Protein AF-0000000072584875 (afdb_homodimer)

InterPro domains:
  IPR018706 Protein of unknown function DUF2214, membrane [PF09980] (5-152)

Radius of gyration: 20.56 Å; Cα contacts (8 Å, |Δi|>4): 363; chains: 2; bounding box: 30×62×53 Å

Solvent-accessible surface area (backbone atoms only — not comparable to full-atom values): 15165 Å² total; per-residue (Å²): 111,67,62,58,46,25,49,48,48,23,52,33,52,50,22,50,29,47,26,51,22,18,39,52,44,23,29,53,29,25,47,47,31,52,70,66,70,42,71,81,43,49,59,53,28,52,53,21,47,51,48,23,52,52,19,49,50,47,33,52,53,43,48,50,42,44,44,61,62,65,69,58,86,29,49,72,55,46,75,68,26,59,37,48,52,50,28,50,50,39,49,51,48,40,57,59,60,41,52,56,48,52,53,52,48,52,51,37,50,57,35,42,74,74,74,40,80,52,87,58,84,54,28,55,58,43,25,51,51,36,52,51,41,53,51,38,51,52,51,31,45,42,27,50,32,25,46,77,69,47,51,75,109,111,69,63,56,46,26,49,48,47,24,50,34,54,50,21,49,30,46,26,52,24,17,40,50,46,23,27,53,29,24,46,48,33,51,70,66,71,44,71,83,42,50,58,52,27,54,52,22,47,50,47,26,52,52,19,50,50,47,34,51,53,42,47,49,42,44,44,61,62,65,68,59,86,30,49,72,55,46,74,68,26,59,37,48,52,49,30,50,50,40,50,52,50,40,58,61,59,42,51,56,49,52,56,53,50,51,51,36,49,56,34,42,75,72,74,40,79,53,86,57,83,54,27,54,58,43,26,53,51,34,52,52,40,52,52,39,49,52,51,30,44,43,26,52,31,25,47,78,69,45,50,78,108

Structure (mmCIF, N/CA/C/O backbone):
data_AF-0000000072584875-model_v1
#
loop_
_entity.id
_entity.type
_entity.pdbx_description
1 polymer 'Membrane protein'
#
loop_
_atom_site.group_PDB
_atom_site.id
_atom_site.type_symbol
_atom_site.label_atom_id
_atom_site.label_alt_id
_atom_site.label_comp_id
_atom_site.label_asym_id
_atom_site.label_entity_id
_atom_site.label_seq_id
_atom_site.pdbx_PDB_ins_code
_atom_site.Cartn_x
_atom_site.Cartn_y
_atom_site.Cartn_z
_atom_site.occupancy
_atom_site.B_iso_or_equiv
_atom_site.auth_seq_id
_atom_site.auth_comp_id
_atom_site.auth_asym_id
_atom_site.auth_atom_id
_atom_site.pdbx_PDB_model_num
ATOM 1 N N . MET A 1 1 ? 17.234 -18.906 -12.938 1 88.25 1 MET A N 1
ATOM 2 C CA . MET A 1 1 ? 15.906 -18.609 -13.453 1 88.25 1 MET A CA 1
ATOM 3 C C . MET A 1 1 ? 14.898 -18.484 -12.32 1 88.25 1 MET A C 1
ATOM 5 O O . MET A 1 1 ? 14.156 -17.5 -12.258 1 88.25 1 MET A O 1
ATOM 9 N N . LEU A 1 2 ? 15.031 -19.297 -11.266 1 90.75 2 LEU A N 1
ATOM 10 C C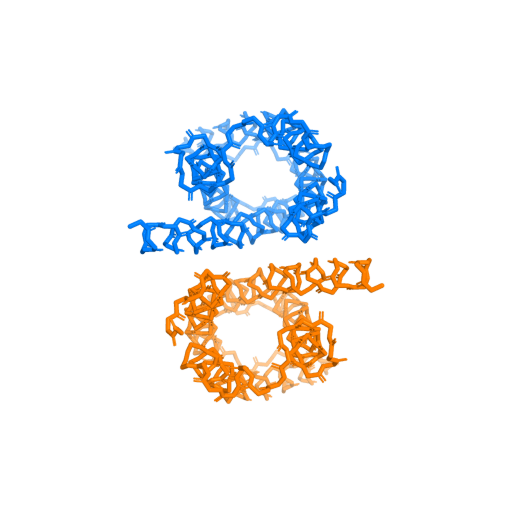A . LEU A 1 2 ? 14.102 -19.281 -10.141 1 90.75 2 LEU A CA 1
ATOM 11 C C . LEU A 1 2 ? 14.273 -18.031 -9.305 1 90.75 2 LEU A C 1
ATOM 13 O O . LEU A 1 2 ? 13.297 -17.375 -8.93 1 90.75 2 LEU A O 1
ATOM 17 N N . THR A 1 3 ? 15.516 -17.609 -9.102 1 92.75 3 THR A N 1
ATOM 18 C CA . THR A 1 3 ? 15.812 -16.453 -8.258 1 92.75 3 THR A CA 1
ATOM 19 C C . THR A 1 3 ? 15.344 -15.164 -8.93 1 92.75 3 THR A C 1
ATOM 21 O O . THR A 1 3 ? 14.797 -14.273 -8.273 1 92.75 3 THR A O 1
ATOM 24 N N . VAL A 1 4 ? 15.57 -15.055 -10.188 1 93.88 4 VAL A N 1
ATOM 25 C CA . VAL A 1 4 ? 15.172 -13.859 -10.93 1 93.88 4 VAL A CA 1
ATOM 26 C C . VAL A 1 4 ? 13.648 -13.719 -10.906 1 93.88 4 VAL A C 1
ATOM 28 O O . VAL A 1 4 ? 13.125 -12.633 -10.664 1 93.88 4 VAL A O 1
ATOM 31 N N . ARG A 1 5 ? 12.969 -14.797 -11.148 1 95.06 5 ARG A N 1
ATOM 32 C CA . ARG A 1 5 ? 11.516 -14.781 -11.102 1 95.06 5 ARG A CA 1
ATOM 33 C C . ARG A 1 5 ? 11.008 -14.375 -9.727 1 95.06 5 ARG A C 1
ATOM 35 O O . ARG A 1 5 ? 10.062 -13.594 -9.609 1 95.06 5 ARG A O 1
ATOM 42 N N . TRP A 1 6 ? 11.68 -14.914 -8.758 1 95.75 6 TRP A N 1
ATOM 43 C CA . TRP A 1 6 ? 11.344 -14.625 -7.367 1 95.75 6 TRP A CA 1
ATOM 44 C C . TRP A 1 6 ? 11.523 -13.141 -7.059 1 95.75 6 TRP A C 1
ATOM 46 O O . TRP A 1 6 ? 10.586 -12.477 -6.617 1 95.75 6 TRP A O 1
ATOM 56 N N . LEU A 1 7 ? 12.625 -12.656 -7.395 1 96.56 7 LEU A N 1
ATOM 57 C CA . LEU A 1 7 ? 12.953 -11.273 -7.059 1 96.56 7 LEU A CA 1
ATOM 58 C C . LEU A 1 7 ? 12.102 -10.297 -7.863 1 96.56 7 LEU A C 1
ATOM 60 O O . LEU A 1 7 ? 11.664 -9.266 -7.344 1 96.56 7 LEU A O 1
ATOM 64 N N . LEU A 1 8 ? 11.859 -10.625 -9.125 1 96.38 8 LEU A N 1
ATOM 65 C CA . LEU A 1 8 ? 11.016 -9.781 -9.961 1 96.38 8 LEU A CA 1
ATOM 66 C C . LEU A 1 8 ? 9.602 -9.695 -9.391 1 96.38 8 LEU A C 1
ATOM 68 O O . LEU A 1 8 ? 9.016 -8.609 -9.336 1 96.38 8 LEU A O 1
ATOM 72 N N . ALA A 1 9 ? 9.094 -10.789 -8.961 1 96.69 9 ALA A N 1
ATOM 73 C CA . ALA A 1 9 ? 7.754 -10.828 -8.375 1 96.69 9 ALA A CA 1
ATOM 74 C C . ALA A 1 9 ? 7.703 -10.023 -7.078 1 96.69 9 ALA A C 1
ATOM 76 O O . ALA A 1 9 ? 6.766 -9.258 -6.852 1 96.69 9 ALA A O 1
ATOM 77 N N . ALA A 1 10 ? 8.711 -10.203 -6.277 1 97.69 10 ALA A N 1
ATOM 78 C CA . ALA A 1 10 ? 8.773 -9.508 -4.996 1 97.69 10 ALA A CA 1
ATOM 79 C C . ALA A 1 10 ? 8.844 -7.996 -5.191 1 97.69 10 ALA A C 1
ATOM 81 O O . ALA A 1 10 ? 8.117 -7.242 -4.539 1 97.69 10 ALA A O 1
ATOM 82 N N . VAL A 1 11 ? 9.719 -7.57 -6.086 1 98.44 11 VAL A N 1
ATOM 83 C CA . VAL A 1 11 ? 9.891 -6.145 -6.344 1 98.44 11 VAL A CA 1
ATOM 84 C C . VAL A 1 11 ? 8.602 -5.566 -6.926 1 98.44 11 VAL A C 1
ATOM 86 O O . VAL A 1 11 ? 8.188 -4.461 -6.562 1 98.44 11 VAL A O 1
ATOM 89 N N . HIS A 1 12 ? 7.988 -6.309 -7.84 1 98.5 12 HIS A N 1
ATOM 90 C CA . HIS A 1 12 ? 6.734 -5.859 -8.438 1 98.5 12 HIS A CA 1
ATOM 91 C C . HIS A 1 12 ? 5.645 -5.707 -7.379 1 98.5 12 HIS A C 1
ATOM 93 O O . HIS A 1 12 ? 4.949 -4.688 -7.34 1 98.5 12 HIS A O 1
ATOM 99 N N . LEU A 1 13 ? 5.547 -6.641 -6.449 1 98.38 13 LEU A N 1
ATOM 100 C CA . LEU A 1 13 ? 4.543 -6.594 -5.395 1 98.38 13 LEU A CA 1
ATOM 101 C C . LEU A 1 13 ? 4.828 -5.453 -4.426 1 98.38 13 LEU A C 1
ATOM 103 O O . LEU A 1 13 ? 3.904 -4.77 -3.977 1 98.38 13 LEU A O 1
ATOM 107 N N . LEU A 1 14 ? 6.074 -5.285 -4.137 1 98.62 14 LEU A N 1
ATOM 108 C CA . LEU A 1 14 ? 6.438 -4.152 -3.293 1 98.62 14 LEU A CA 1
ATOM 109 C C . LEU A 1 14 ? 6.145 -2.834 -3.998 1 98.62 14 LEU A C 1
ATOM 111 O O . LEU A 1 14 ? 5.703 -1.871 -3.365 1 98.62 14 LEU A O 1
ATOM 115 N N . GLY A 1 15 ? 6.488 -2.814 -5.312 1 98.62 15 GLY A N 1
ATOM 116 C CA . GLY A 1 15 ? 6.133 -1.646 -6.102 1 98.62 15 GLY A CA 1
ATOM 117 C C . GLY A 1 15 ? 4.66 -1.292 -6.012 1 98.62 15 GLY A C 1
ATOM 118 O O . GLY A 1 15 ? 4.305 -0.118 -5.883 1 98.62 15 GLY A O 1
ATOM 119 N N . PHE A 1 16 ? 3.799 -2.279 -6.102 1 98.56 16 PHE A N 1
ATOM 120 C CA . PHE A 1 16 ? 2.367 -2.082 -5.906 1 98.56 16 PHE A CA 1
ATOM 121 C C . PHE A 1 16 ? 2.09 -1.453 -4.547 1 98.56 16 PHE A C 1
ATOM 123 O O . PHE A 1 16 ? 1.336 -0.482 -4.449 1 98.56 16 PHE A O 1
ATOM 130 N N . GLY A 1 17 ? 2.643 -1.977 -3.443 1 98.06 17 GLY A N 1
ATOM 131 C CA . GLY A 1 17 ? 2.441 -1.412 -2.119 1 98.06 17 GLY A CA 1
ATOM 132 C C . GLY A 1 17 ? 2.822 0.054 -2.031 1 98.06 17 GLY A C 1
ATOM 133 O O . GLY A 1 17 ? 2.062 0.868 -1.504 1 98.06 17 GLY A O 1
ATOM 134 N N . PHE A 1 18 ? 3.99 0.338 -2.58 1 98.5 18 PHE A N 1
ATOM 135 C CA . PHE A 1 18 ? 4.48 1.711 -2.543 1 98.5 18 PHE A CA 1
ATOM 136 C C . PHE A 1 18 ? 3.592 2.625 -3.381 1 98.5 18 PHE A C 1
ATOM 138 O O . PHE A 1 18 ? 3.32 3.762 -2.992 1 98.5 18 PHE A O 1
ATOM 145 N N . ALA A 1 19 ? 3.184 2.084 -4.543 1 98.62 19 ALA A N 1
ATOM 146 C CA . ALA A 1 19 ? 2.305 2.883 -5.395 1 98.62 19 ALA A CA 1
ATOM 147 C C . ALA A 1 19 ? 0.988 3.189 -4.691 1 98.62 19 ALA A C 1
ATOM 149 O O . ALA A 1 19 ? 0.552 4.344 -4.652 1 98.62 19 ALA A O 1
ATOM 150 N N . PHE A 1 20 ? 0.409 2.211 -4.145 1 98.5 20 PHE A N 1
ATOM 151 C CA . PHE A 1 20 ? -0.87 2.373 -3.465 1 98.5 20 PHE A CA 1
ATOM 152 C C . PHE A 1 20 ? -0.736 3.32 -2.279 1 98.5 20 PHE A C 1
ATOM 154 O O . PHE A 1 20 ? -1.544 4.238 -2.117 1 98.5 20 PHE A O 1
ATOM 161 N N . ALA A 1 21 ? 0.303 3.18 -1.487 1 98.31 21 ALA A N 1
ATOM 162 C CA . ALA A 1 21 ? 0.546 4.035 -0.328 1 98.31 21 ALA A CA 1
ATOM 163 C C . ALA A 1 21 ? 0.787 5.48 -0.753 1 98.31 21 ALA A C 1
ATOM 165 O O . ALA A 1 21 ? 0.314 6.414 -0.1 1 98.31 21 ALA A O 1
ATOM 166 N N . SER A 1 22 ? 1.523 5.641 -1.814 1 98.56 22 SER A N 1
ATOM 167 C CA . SER A 1 22 ? 1.885 6.996 -2.209 1 98.56 22 SER A CA 1
ATOM 168 C C . SER A 1 22 ? 0.708 7.715 -2.863 1 98.56 22 SER A C 1
ATOM 170 O O . SER A 1 22 ? 0.56 8.93 -2.721 1 98.56 22 SER A O 1
ATOM 172 N N . ILE A 1 23 ? -0.12 6.992 -3.574 1 98.75 23 ILE A N 1
ATOM 173 C CA . ILE A 1 23 ? -1.353 7.578 -4.086 1 98.75 23 ILE A CA 1
ATOM 174 C C . ILE A 1 23 ? -2.225 8.047 -2.924 1 98.75 23 ILE A C 1
ATOM 176 O O . ILE A 1 23 ? -2.711 9.18 -2.922 1 98.75 23 ILE A O 1
ATOM 180 N N . ALA A 1 24 ? -2.377 7.23 -1.965 1 98.06 24 ALA A N 1
ATOM 181 C CA . ALA A 1 24 ? -3.172 7.574 -0.789 1 98.06 24 ALA A CA 1
ATOM 182 C C . ALA A 1 24 ? -2.568 8.766 -0.048 1 98.06 24 ALA A C 1
ATOM 184 O O . ALA A 1 24 ? -3.291 9.664 0.389 1 98.06 24 ALA A O 1
ATOM 185 N N . ALA A 1 25 ? -1.281 8.734 0.095 1 97.81 25 ALA A N 1
ATOM 186 C CA . ALA A 1 25 ? -0.589 9.828 0.782 1 97.81 25 ALA A CA 1
ATOM 187 C C . ALA A 1 25 ? -0.774 11.148 0.043 1 97.81 25 ALA A C 1
ATOM 189 O O . ALA A 1 25 ? -1.027 12.18 0.664 1 97.81 25 ALA A O 1
ATOM 190 N N . ARG A 1 26 ? -0.589 11.062 -1.251 1 98.56 26 ARG A N 1
ATOM 191 C CA . ARG A 1 26 ? -0.772 12.273 -2.039 1 98.56 26 ARG A CA 1
ATOM 192 C C . ARG A 1 26 ? -2.197 12.805 -1.909 1 98.56 26 ARG A C 1
ATOM 194 O O . ARG A 1 26 ? -2.406 14.008 -1.77 1 98.56 26 ARG A O 1
ATOM 201 N N . ASN A 1 27 ? -3.166 11.914 -1.925 1 97.94 27 ASN A N 1
ATOM 202 C CA . ASN A 1 27 ? -4.566 12.305 -1.777 1 97.94 27 ASN A CA 1
ATOM 203 C C . ASN A 1 27 ? -4.816 13 -0.441 1 97.94 27 ASN A C 1
ATOM 205 O O . ASN A 1 27 ? -5.477 14.039 -0.39 1 97.94 27 ASN A O 1
ATOM 209 N N . ARG A 1 28 ? -4.273 12.445 0.57 1 95.56 28 ARG A N 1
ATOM 210 C CA . ARG A 1 28 ? -4.453 13.031 1.896 1 95.56 28 ARG A CA 1
ATOM 211 C C . ARG A 1 28 ? -3.803 14.406 1.977 1 95.56 28 ARG A C 1
ATOM 213 O O . ARG A 1 28 ? -4.383 15.344 2.533 1 95.56 28 ARG A O 1
ATOM 220 N N . ALA A 1 29 ? -2.633 14.492 1.461 1 96.56 29 ALA A N 1
ATOM 221 C CA . ALA A 1 29 ? -1.905 15.758 1.478 1 96.56 29 ALA A CA 1
ATOM 222 C C . ALA A 1 29 ? -2.637 16.828 0.664 1 96.56 29 ALA A C 1
ATOM 224 O O . ALA A 1 29 ? -2.713 17.984 1.074 1 96.56 29 ALA A O 1
ATOM 225 N N . LEU A 1 30 ? -3.15 16.453 -0.446 1 97.94 30 LEU A N 1
ATOM 226 C CA . LEU A 1 30 ? -3.885 17.375 -1.304 1 97.94 30 LEU A CA 1
ATOM 227 C C . LEU A 1 30 ? -5.137 17.891 -0.603 1 97.94 30 LEU A C 1
ATOM 229 O O . LEU A 1 30 ? -5.457 19.078 -0.685 1 97.94 30 LEU A O 1
ATOM 233 N N . LYS A 1 31 ? -5.801 17.016 0.024 1 95.81 31 LYS A N 1
ATOM 234 C CA . LYS A 1 31 ? -6.992 17.438 0.757 1 95.81 31 LYS A CA 1
ATOM 235 C C . LYS A 1 31 ? -6.633 18.406 1.886 1 95.81 31 LYS A C 1
ATOM 237 O O . LYS A 1 31 ? -7.359 19.359 2.141 1 95.81 31 LYS A O 1
ATOM 242 N N . ARG A 1 32 ? -5.578 18.078 2.518 1 93.25 32 ARG A N 1
ATOM 243 C CA . ARG A 1 32 ? -5.109 18.969 3.574 1 93.25 32 ARG A CA 1
ATOM 244 C C . ARG A 1 32 ? -4.777 20.359 3.02 1 93.25 32 ARG A C 1
ATOM 246 O O . ARG A 1 32 ? -5.164 21.375 3.6 1 93.25 32 ARG A O 1
ATOM 253 N N . VAL A 1 33 ? -4.09 20.391 1.936 1 94.62 33 VAL A N 1
ATOM 254 C CA . VAL A 1 33 ? -3.697 21.641 1.295 1 94.62 33 VAL A CA 1
ATOM 255 C C . VAL A 1 33 ? -4.941 22.406 0.839 1 94.62 33 VAL A C 1
ATOM 257 O O . VAL A 1 33 ? -5 23.625 0.949 1 94.62 33 VAL A O 1
ATOM 260 N N . ALA A 1 34 ? -5.867 21.688 0.321 1 94.12 34 ALA A N 1
ATOM 261 C CA . ALA A 1 34 ? -7.117 22.312 -0.121 1 94.12 34 ALA A CA 1
ATOM 262 C C . ALA A 1 34 ? -7.84 22.969 1.044 1 94.12 34 ALA A C 1
ATOM 264 O O . ALA A 1 34 ? -8.492 24 0.87 1 94.12 34 ALA A O 1
ATOM 265 N N . GLY A 1 35 ? -7.715 22.422 2.195 1 90 35 GLY A N 1
ATOM 266 C CA . GLY A 1 35 ? -8.391 22.938 3.369 1 90 35 GLY A CA 1
ATOM 267 C C . GLY A 1 35 ? -7.621 24.047 4.059 1 90 35 GLY A C 1
ATOM 268 O O . GLY A 1 35 ? -8.188 25.078 4.41 1 90 35 GLY A O 1
ATOM 269 N N . SER A 1 36 ? -6.383 23.891 4.254 1 85.62 36 SER A N 1
ATOM 270 C CA . SER A 1 36 ? -5.586 24.812 5.051 1 85.62 36 SER A CA 1
ATOM 271 C C . SER A 1 36 ? -5.027 25.953 4.191 1 85.62 36 SER A C 1
ATOM 273 O O . SER A 1 36 ? -4.773 27.047 4.691 1 85.62 36 SER A O 1
ATOM 275 N N . ARG A 1 37 ? -4.711 25.672 2.971 1 85.69 37 ARG A N 1
ATOM 276 C CA . ARG A 1 37 ? -4.07 26.594 2.023 1 85.69 37 ARG A CA 1
ATOM 277 C C . ARG A 1 37 ? -2.73 27.078 2.559 1 85.69 37 ARG A C 1
ATOM 279 O O . ARG A 1 37 ? -2.389 28.25 2.406 1 85.69 37 ARG A O 1
ATOM 286 N N . GLN A 1 38 ? -2.061 26.125 3.303 1 85.06 38 GLN A N 1
ATOM 287 C CA . GLN A 1 38 ? -0.751 26.422 3.867 1 85.06 38 GLN A CA 1
ATOM 288 C C . GLN A 1 38 ? 0.369 25.891 2.98 1 85.06 38 GLN A C 1
ATOM 290 O O . GLN A 1 38 ? 0.36 24.719 2.602 1 85.06 38 GLN A O 1
ATOM 295 N N . ALA A 1 39 ? 1.344 26.672 2.752 1 85.94 39 ALA A N 1
ATOM 296 C CA . ALA A 1 39 ? 2.496 26.297 1.934 1 85.94 39 ALA A CA 1
ATOM 297 C C . ALA A 1 39 ? 3.275 25.156 2.562 1 85.94 39 ALA A C 1
ATOM 299 O O . ALA A 1 39 ? 3.834 24.312 1.854 1 85.94 39 ALA A O 1
ATOM 300 N N . ALA A 1 40 ? 3.256 25.078 3.809 1 83.19 40 ALA A N 1
ATOM 301 C CA . ALA A 1 40 ? 4.023 24.078 4.547 1 83.19 40 ALA A CA 1
ATOM 302 C C . ALA A 1 40 ? 3.547 22.672 4.215 1 83.19 40 ALA A C 1
ATOM 304 O O . ALA A 1 40 ? 4.312 21.719 4.316 1 83.19 40 ALA A O 1
ATOM 305 N N . ASP A 1 41 ? 2.383 22.531 3.697 1 89.19 41 ASP A N 1
ATOM 306 C CA . ASP A 1 41 ? 1.805 21.219 3.414 1 89.19 41 ASP A CA 1
ATOM 307 C C . ASP A 1 41 ? 2.172 20.75 2.008 1 89.19 41 ASP A C 1
ATOM 309 O O . ASP A 1 41 ? 2.006 19.562 1.679 1 89.19 41 ASP A O 1
ATOM 313 N N . LEU A 1 42 ? 2.684 21.656 1.228 1 95.19 42 LEU A N 1
ATOM 314 C CA . LEU A 1 42 ? 2.988 21.328 -0.161 1 95.19 42 LEU A CA 1
ATOM 315 C C . LEU A 1 42 ? 4.117 20.297 -0.244 1 95.19 42 LEU A C 1
ATOM 317 O O . LEU A 1 42 ? 4.152 19.484 -1.164 1 95.19 42 LEU A O 1
ATOM 321 N N . SER A 1 43 ? 4.988 20.359 0.709 1 94.81 43 SER A N 1
ATOM 322 C CA . SER A 1 43 ? 6.125 19.438 0.691 1 94.81 43 SER A CA 1
ATOM 323 C C . SER A 1 43 ? 5.664 17.984 0.752 1 94.81 43 SER A C 1
ATOM 325 O O . SER A 1 43 ? 6.23 17.125 0.083 1 94.81 43 SER A O 1
ATOM 327 N N . ASP A 1 44 ? 4.625 17.656 1.502 1 95.69 44 ASP A N 1
ATOM 328 C CA . ASP A 1 44 ? 4.082 16.312 1.595 1 95.69 44 ASP A CA 1
ATOM 329 C C . ASP A 1 44 ? 3.498 15.859 0.259 1 95.69 44 ASP A C 1
ATOM 331 O O . ASP A 1 44 ? 3.633 14.695 -0.124 1 95.69 44 ASP A O 1
ATOM 335 N N . VAL A 1 45 ? 2.832 16.766 -0.376 1 98.06 45 VAL A N 1
ATOM 336 C CA . VAL A 1 45 ? 2.264 16.469 -1.685 1 98.06 45 VAL A CA 1
ATOM 337 C C . VAL A 1 45 ? 3.377 16.078 -2.654 1 98.06 45 VAL A C 1
ATOM 339 O O . VAL A 1 45 ? 3.291 15.047 -3.33 1 98.06 45 VAL A O 1
ATOM 342 N N . PHE A 1 46 ? 4.406 16.891 -2.68 1 98.31 46 PHE A N 1
ATOM 343 C CA . PHE A 1 46 ? 5.488 16.688 -3.635 1 98.31 46 PHE A CA 1
ATOM 344 C C . PHE A 1 46 ? 6.246 15.398 -3.332 1 98.31 46 PHE A C 1
ATOM 346 O O . PHE A 1 46 ? 6.609 14.656 -4.246 1 98.31 46 PHE A O 1
ATOM 353 N N . LYS A 1 47 ? 6.5 15.125 -2.104 1 97.88 47 LYS A N 1
ATOM 354 C CA . LYS A 1 47 ? 7.18 13.898 -1.718 1 97.88 47 LYS A CA 1
ATOM 355 C C . LYS A 1 47 ? 6.363 12.672 -2.117 1 97.88 47 LYS A C 1
ATOM 357 O O . LYS A 1 47 ? 6.898 11.727 -2.711 1 97.88 47 LYS A O 1
ATOM 362 N N . ALA A 1 48 ? 5.098 12.688 -1.753 1 98.44 48 ALA A N 1
ATOM 363 C CA . ALA A 1 48 ? 4.219 11.578 -2.113 1 98.44 48 ALA A CA 1
ATOM 364 C C . ALA A 1 48 ? 4.145 11.406 -3.627 1 98.44 48 ALA A C 1
ATOM 366 O O . ALA A 1 48 ? 4.145 10.281 -4.133 1 98.44 48 ALA A O 1
ATOM 367 N N . ASP A 1 49 ? 4.047 12.508 -4.324 1 98.75 49 ASP A N 1
ATOM 368 C CA . ASP A 1 49 ? 3.994 12.492 -5.785 1 98.75 49 ASP A CA 1
ATOM 369 C C . ASP A 1 49 ? 5.254 11.859 -6.371 1 98.75 49 ASP A C 1
ATOM 371 O O . ASP A 1 49 ? 5.184 11.102 -7.34 1 98.75 49 ASP A O 1
ATOM 375 N N . ALA A 1 50 ? 6.414 12.195 -5.863 1 98.56 50 ALA A N 1
ATOM 376 C CA . ALA A 1 50 ? 7.68 11.633 -6.332 1 98.56 50 ALA A CA 1
ATOM 377 C C . ALA A 1 50 ? 7.727 10.125 -6.113 1 98.56 50 ALA A C 1
ATOM 379 O O . ALA A 1 50 ? 8.125 9.375 -7.008 1 98.56 50 ALA A O 1
ATOM 380 N N . ILE A 1 51 ? 7.34 9.641 -4.949 1 98.56 51 ILE A N 1
ATOM 381 C CA . ILE A 1 51 ? 7.316 8.219 -4.652 1 98.56 51 ILE A CA 1
ATOM 382 C C . ILE A 1 51 ? 6.332 7.512 -5.582 1 98.56 51 ILE A C 1
ATOM 384 O O . ILE A 1 51 ? 6.613 6.422 -6.09 1 98.56 51 ILE A O 1
ATOM 388 N N . TRP A 1 52 ? 5.207 8.117 -5.793 1 98.5 52 TRP A N 1
ATOM 389 C CA . TRP A 1 52 ? 4.215 7.586 -6.727 1 98.5 52 TRP A CA 1
ATOM 390 C C . TRP A 1 52 ? 4.809 7.43 -8.125 1 98.5 52 TRP A C 1
ATOM 392 O O . TRP A 1 52 ? 4.672 6.379 -8.742 1 98.5 52 TRP A O 1
ATOM 402 N N . GLY A 1 53 ? 5.473 8.422 -8.617 1 98.25 53 GLY A N 1
ATOM 403 C CA . GLY A 1 53 ? 6.105 8.367 -9.93 1 98.25 53 GLY A CA 1
ATOM 404 C C . GLY A 1 53 ? 7.137 7.266 -10.047 1 98.25 53 GLY A C 1
ATOM 405 O O . GLY A 1 53 ? 7.145 6.516 -11.031 1 98.25 53 GLY A O 1
ATOM 406 N N . VAL A 1 54 ? 7.984 7.176 -9.094 1 98.69 54 VAL A N 1
ATOM 407 C CA . VAL A 1 54 ? 9.016 6.145 -9.086 1 98.69 54 VAL A CA 1
ATOM 408 C C . VAL A 1 54 ? 8.367 4.762 -9.023 1 98.69 54 VAL A C 1
ATOM 410 O O . VAL A 1 54 ? 8.781 3.846 -9.742 1 98.69 54 VAL A O 1
ATOM 413 N N . SER A 1 55 ? 7.379 4.613 -8.195 1 98.69 55 SER A N 1
ATOM 414 C CA . SER A 1 55 ? 6.691 3.334 -8.055 1 98.69 55 SER A CA 1
ATOM 415 C C . SER A 1 55 ? 6.016 2.928 -9.359 1 98.69 55 SER A C 1
ATOM 417 O O . SER A 1 55 ? 6.043 1.756 -9.742 1 98.69 55 SER A O 1
ATOM 419 N N . ALA A 1 56 ? 5.41 3.916 -9.977 1 98.56 56 ALA A N 1
ATOM 420 C CA . ALA A 1 56 ? 4.789 3.637 -11.266 1 98.56 56 ALA A CA 1
ATOM 421 C C . ALA A 1 56 ? 5.816 3.117 -12.266 1 98.56 56 ALA A C 1
ATOM 423 O O . ALA A 1 56 ? 5.559 2.148 -12.984 1 98.56 56 ALA A O 1
ATOM 424 N N . LEU A 1 57 ? 6.949 3.744 -12.32 1 98.5 57 LEU A N 1
ATOM 425 C CA . LEU A 1 57 ? 8.016 3.326 -13.227 1 98.5 57 LEU A CA 1
ATOM 426 C C . LEU A 1 57 ? 8.484 1.912 -12.898 1 98.5 57 LEU A C 1
ATOM 428 O O . LEU A 1 57 ? 8.672 1.092 -13.797 1 98.5 57 LEU A O 1
ATOM 432 N N . VAL A 1 58 ? 8.68 1.604 -11.641 1 98.69 58 VAL A N 1
ATOM 433 C CA . VAL A 1 58 ? 9.094 0.276 -11.203 1 98.69 58 VAL A CA 1
ATOM 434 C C . VAL A 1 58 ? 8.055 -0.758 -11.625 1 98.69 58 VAL A C 1
ATOM 436 O O . VAL A 1 58 ? 8.398 -1.8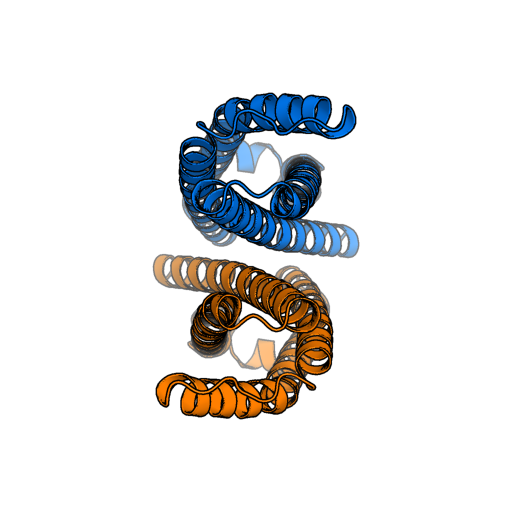12 -12.164 1 98.69 58 VAL A O 1
ATOM 439 N N . LEU A 1 59 ? 6.754 -0.473 -11.422 1 98.75 59 LEU A N 1
ATOM 440 C CA . LEU A 1 59 ? 5.68 -1.402 -11.758 1 98.75 59 LEU A CA 1
ATOM 441 C C . LEU A 1 59 ? 5.629 -1.646 -13.266 1 98.75 59 LEU A C 1
ATOM 443 O O . LEU A 1 59 ? 5.461 -2.785 -13.703 1 98.75 59 LEU A O 1
ATOM 447 N N . ILE A 1 60 ? 5.77 -0.585 -14 1 98.5 60 ILE A N 1
ATOM 448 C CA . ILE A 1 60 ? 5.711 -0.707 -15.453 1 98.5 60 ILE A CA 1
ATOM 449 C C . ILE A 1 60 ? 6.906 -1.518 -15.953 1 98.5 60 ILE A C 1
ATOM 451 O O . ILE A 1 60 ? 6.742 -2.469 -16.719 1 98.5 60 ILE A O 1
ATOM 455 N N . MET A 1 61 ? 8.109 -1.2 -15.516 1 98.19 61 MET A N 1
ATOM 456 C CA . MET A 1 61 ? 9.32 -1.872 -15.969 1 98.19 61 MET A CA 1
ATOM 457 C C . MET A 1 61 ? 9.32 -3.34 -15.555 1 98.19 61 MET A C 1
ATOM 459 O O . MET A 1 61 ? 9.57 -4.223 -16.375 1 98.19 61 MET A O 1
ATOM 463 N N . THR A 1 62 ? 9.023 -3.613 -14.32 1 97.81 62 THR A N 1
ATOM 464 C CA . THR A 1 62 ? 9.008 -5 -13.867 1 97.81 62 THR A CA 1
ATOM 465 C C . THR A 1 62 ? 7.867 -5.77 -14.523 1 97.81 62 THR A C 1
ATOM 467 O O . THR A 1 62 ? 8.008 -6.953 -14.828 1 97.81 62 THR A O 1
ATOM 470 N N . GLY A 1 63 ? 6.734 -5.129 -14.719 1 96.25 63 GLY A N 1
ATOM 471 C CA . GLY A 1 63 ? 5.629 -5.766 -15.422 1 96.25 63 GLY A CA 1
ATOM 472 C C . GLY A 1 63 ? 5.984 -6.188 -16.828 1 96.25 63 GLY A C 1
ATOM 473 O O . GLY A 1 63 ? 5.656 -7.297 -17.25 1 96.25 63 GLY A O 1
ATOM 474 N N . ILE A 1 64 ? 6.621 -5.277 -17.547 1 95.94 64 ILE A N 1
ATOM 475 C CA . ILE A 1 64 ? 7.055 -5.574 -18.906 1 95.94 64 ILE A CA 1
ATOM 476 C C . ILE A 1 64 ? 8.031 -6.746 -18.891 1 95.94 64 ILE A C 1
ATOM 478 O O . ILE A 1 64 ? 7.902 -7.676 -19.703 1 95.94 64 ILE A O 1
ATOM 482 N N . VAL A 1 65 ? 8.969 -6.781 -18.031 1 95.38 65 VAL A N 1
ATOM 483 C CA . VAL A 1 65 ? 9.961 -7.84 -17.938 1 95.38 65 VAL A CA 1
ATOM 484 C C . VAL A 1 65 ? 9.281 -9.156 -17.578 1 95.38 65 VAL A C 1
ATOM 486 O O . VAL A 1 65 ? 9.602 -10.211 -18.141 1 95.38 65 VAL A O 1
ATOM 489 N N . ARG A 1 66 ? 8.344 -9.125 -16.719 1 93.81 66 ARG A N 1
ATOM 490 C CA . ARG A 1 66 ? 7.645 -10.328 -16.297 1 93.81 66 ARG A CA 1
ATOM 491 C C . ARG A 1 66 ? 6.805 -10.906 -17.438 1 93.81 66 ARG A C 1
ATOM 493 O O . ARG A 1 66 ? 6.742 -12.125 -17.609 1 93.81 66 ARG A O 1
ATOM 500 N N . ALA A 1 67 ? 6.156 -10.109 -18.109 1 91.62 67 ALA A N 1
ATOM 501 C CA . ALA A 1 67 ? 5.254 -10.57 -19.156 1 91.62 67 ALA A CA 1
ATOM 502 C C . ALA A 1 67 ? 6.027 -10.992 -20.406 1 91.62 67 ALA A C 1
ATOM 504 O O . ALA A 1 67 ? 5.691 -11.992 -21.047 1 91.62 67 ALA A O 1
ATOM 505 N N . PHE A 1 68 ? 7.125 -10.273 -20.734 1 91 68 PHE A N 1
ATOM 506 C CA . PHE A 1 68 ? 7.711 -10.453 -22.062 1 91 68 PHE A CA 1
ATOM 507 C C . PHE A 1 68 ? 9.188 -10.797 -21.953 1 91 68 PHE A C 1
ATOM 509 O O . PHE A 1 68 ? 9.852 -11.055 -22.969 1 91 68 PHE A O 1
ATOM 516 N N . GLY A 1 69 ? 9.734 -10.797 -20.828 1 89.69 69 GLY A N 1
ATOM 517 C CA . GLY A 1 69 ? 11.156 -11.047 -20.656 1 89.69 69 GLY A CA 1
ATOM 518 C C . GLY A 1 69 ? 11.516 -12.516 -20.719 1 89.69 69 GLY A C 1
ATOM 519 O O . GLY A 1 69 ? 12.695 -12.875 -20.672 1 89.69 69 GLY A O 1
ATOM 520 N N . GLY A 1 70 ? 10.469 -13.375 -20.797 1 86.25 70 GLY A N 1
ATOM 521 C CA . GLY A 1 70 ? 10.719 -14.797 -20.922 1 86.25 70 GLY A CA 1
ATOM 522 C C . GLY A 1 70 ? 10.883 -15.5 -19.594 1 86.25 70 GLY A C 1
ATOM 523 O O . GLY A 1 70 ? 11.328 -16.656 -19.531 1 86.25 70 GLY A O 1
ATOM 524 N N . PHE A 1 71 ? 10.562 -14.906 -18.531 1 83.19 71 PHE A N 1
ATOM 525 C CA . PHE A 1 71 ? 10.773 -15.469 -17.203 1 83.19 71 PHE A CA 1
ATOM 526 C C . PHE A 1 71 ? 9.508 -16.156 -16.688 1 83.19 71 PHE A C 1
ATOM 528 O O . PHE A 1 71 ? 9.57 -16.969 -15.773 1 83.19 71 PHE A O 1
ATOM 535 N N . GLU A 1 72 ? 8.352 -15.891 -17.25 1 85.75 72 GLU A N 1
ATOM 536 C CA . GLU A 1 72 ? 7.078 -16.422 -16.766 1 85.75 72 GLU A CA 1
ATOM 537 C C . GLU A 1 72 ? 6.371 -17.234 -17.844 1 85.75 72 GLU A C 1
ATOM 539 O O . GLU A 1 72 ? 6.918 -18.219 -18.328 1 85.75 72 GLU A O 1
ATOM 544 N N . LYS A 1 73 ? 5.059 -17.031 -18.156 1 80.19 73 LYS A N 1
ATOM 545 C CA . LYS A 1 73 ? 4.262 -17.875 -19.016 1 80.19 73 LYS A CA 1
ATOM 546 C C . LYS A 1 73 ? 4.496 -17.531 -20.484 1 80.19 73 LYS A C 1
ATOM 548 O O . LYS A 1 73 ? 4.137 -18.312 -21.375 1 80.19 73 LYS A O 1
ATOM 553 N N . GLY A 1 74 ? 5.102 -16.375 -20.703 1 78.69 74 GLY A N 1
ATOM 554 C CA . GLY A 1 74 ? 5.418 -15.961 -22.062 1 78.69 74 GLY A CA 1
ATOM 555 C C . GLY A 1 74 ? 4.402 -15 -22.641 1 78.69 74 GLY A C 1
ATOM 556 O O . GLY A 1 74 ? 3.252 -14.961 -22.203 1 78.69 74 GLY A O 1
ATOM 557 N N . GLY A 1 75 ? 4.777 -14.281 -23.625 1 80.5 75 GLY A N 1
ATOM 558 C CA . GLY A 1 75 ? 3.982 -13.234 -24.25 1 80.5 75 GLY A CA 1
ATOM 559 C C . GLY A 1 75 ? 2.693 -13.742 -24.859 1 80.5 75 GLY A C 1
ATOM 560 O O . GLY A 1 75 ? 1.643 -13.117 -24.734 1 80.5 75 GLY A O 1
ATOM 561 N N . ASP A 1 76 ? 2.748 -14.812 -25.547 1 81.06 76 ASP A N 1
ATOM 562 C CA . ASP A 1 76 ? 1.57 -15.367 -26.219 1 81.06 76 ASP A CA 1
ATOM 563 C C . ASP A 1 76 ? 0.468 -15.68 -25.203 1 81.06 76 ASP A C 1
ATOM 565 O O . ASP A 1 76 ? -0.713 -15.461 -25.484 1 81.06 76 ASP A O 1
ATOM 569 N N . TYR A 1 77 ? 0.792 -16.156 -24.172 1 81.38 77 TYR A N 1
ATOM 570 C CA . TYR A 1 77 ? -0.173 -16.422 -23.109 1 81.38 77 TYR A CA 1
ATOM 571 C C . TYR A 1 77 ? -0.86 -15.141 -22.672 1 81.38 77 TYR A C 1
ATOM 573 O O . TYR A 1 77 ? -2.09 -15.078 -22.594 1 81.38 77 TYR A O 1
ATOM 581 N N . TYR A 1 78 ? -0.067 -14.164 -22.469 1 84.56 78 TYR A N 1
ATOM 582 C CA . TYR A 1 78 ? -0.575 -12.914 -21.906 1 84.56 78 TYR A CA 1
ATOM 583 C C . TYR A 1 78 ? -1.478 -12.195 -22.906 1 84.56 78 TYR A C 1
ATOM 585 O O . TYR A 1 78 ? -2.514 -11.641 -22.531 1 84.56 78 TYR A O 1
ATOM 593 N N . LEU A 1 79 ? -1.103 -12.273 -24.078 1 86.12 79 LEU A N 1
ATOM 594 C CA . LEU A 1 79 ? -1.838 -11.516 -25.094 1 86.12 79 LEU A CA 1
ATOM 595 C C . LEU A 1 79 ? -3.221 -12.117 -25.312 1 86.12 79 LEU A C 1
ATOM 597 O O . LEU A 1 79 ? -4.137 -11.43 -25.766 1 86.12 79 LEU A O 1
ATOM 601 N N . HIS A 1 80 ? -3.414 -13.305 -24.953 1 88.62 80 HIS A N 1
ATOM 602 C CA . HIS A 1 80 ? -4.711 -13.938 -25.172 1 88.62 80 HIS A CA 1
ATOM 603 C C . HIS A 1 80 ? -5.539 -13.945 -23.891 1 88.62 80 HIS A C 1
ATOM 605 O O . HIS A 1 80 ? -6.711 -14.32 -23.906 1 88.62 80 HIS A O 1
ATOM 611 N N . ALA A 1 81 ? -4.988 -13.477 -22.844 1 91.62 81 ALA A N 1
ATOM 612 C CA . ALA A 1 81 ? -5.66 -13.516 -21.547 1 91.62 81 ALA A CA 1
ATOM 613 C C . ALA A 1 81 ? -6.504 -12.258 -21.328 1 91.62 81 ALA A C 1
ATOM 615 O O . ALA A 1 81 ? -5.969 -11.156 -21.203 1 91.62 81 ALA A O 1
ATOM 616 N N . PRO A 1 82 ? -7.758 -12.359 -21.25 1 95.12 82 PRO A N 1
ATOM 617 C CA . PRO A 1 82 ? -8.617 -11.188 -21.094 1 95.12 82 PRO A CA 1
ATOM 618 C C . PRO A 1 82 ? -8.297 -10.383 -19.828 1 95.12 82 PRO A C 1
ATOM 620 O O . PRO A 1 82 ? -8.383 -9.156 -19.828 1 95.12 82 PRO A O 1
ATOM 623 N N . LEU A 1 83 ? -7.988 -11.102 -18.828 1 96 83 LEU A N 1
ATOM 624 C CA . LEU A 1 83 ? -7.66 -10.406 -17.578 1 96 83 LEU A CA 1
ATOM 625 C C . LEU A 1 83 ? -6.371 -9.609 -17.734 1 96 83 LEU A C 1
ATOM 627 O O . LEU A 1 83 ? -6.207 -8.562 -17.094 1 96 83 LEU A O 1
ATOM 631 N N . PHE A 1 84 ? -5.48 -10 -18.531 1 96.12 84 PHE A N 1
ATOM 632 C CA . PHE A 1 84 ? -4.297 -9.211 -18.844 1 96.12 84 PHE A CA 1
ATOM 633 C C . PHE A 1 84 ? -4.684 -7.898 -19.516 1 96.12 84 PHE A C 1
ATOM 635 O O . PHE A 1 84 ? -4.188 -6.832 -19.141 1 96.12 84 PHE A O 1
ATOM 642 N N . HIS A 1 85 ? -5.555 -7.957 -20.438 1 96.38 85 HIS A N 1
ATOM 643 C CA . HIS A 1 85 ? -6.012 -6.762 -21.125 1 96.38 85 HIS A CA 1
ATOM 644 C C . HIS A 1 85 ? -6.746 -5.82 -20.188 1 96.38 85 HIS A C 1
ATOM 646 O O . HIS A 1 85 ? -6.652 -4.598 -20.312 1 96.38 85 HIS A O 1
ATOM 652 N N . LEU A 1 86 ? -7.445 -6.379 -19.281 1 97.19 86 LEU A N 1
ATOM 653 C CA . LEU A 1 86 ? -8.148 -5.559 -18.297 1 97.19 86 LEU A CA 1
ATOM 654 C C . LEU A 1 86 ? -7.16 -4.766 -17.453 1 97.19 86 LEU A C 1
ATOM 656 O O . LEU A 1 86 ? -7.32 -3.557 -17.266 1 97.19 86 LEU A O 1
ATOM 660 N N . LYS A 1 87 ? -6.16 -5.512 -16.969 1 97.56 87 LYS A N 1
ATOM 661 C CA .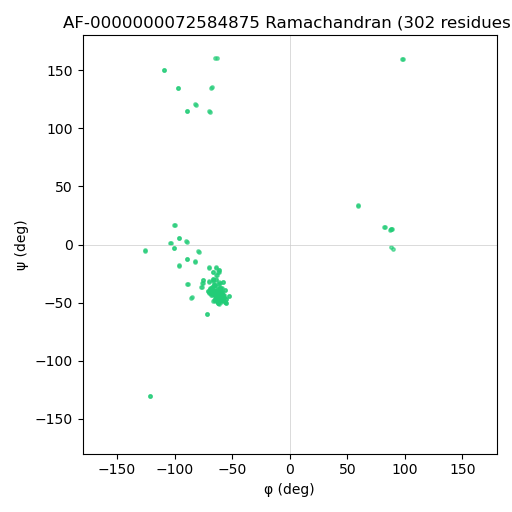 LYS A 1 87 ? -5.23 -4.789 -16.109 1 97.56 87 LYS A CA 1
ATOM 662 C C . LYS A 1 87 ? -4.391 -3.799 -16.906 1 97.56 87 LYS A C 1
ATOM 664 O O . LYS A 1 87 ? -4.074 -2.711 -16.422 1 97.56 87 LYS A O 1
ATOM 669 N N . MET A 1 88 ? -4.066 -4.055 -18.109 1 97.56 88 MET A N 1
ATOM 670 C CA . MET A 1 88 ? -3.334 -3.109 -18.953 1 97.56 88 MET A CA 1
ATOM 671 C C . MET A 1 88 ? -4.203 -1.908 -19.297 1 97.56 88 MET A C 1
ATOM 673 O O . MET A 1 88 ? -3.711 -0.781 -19.375 1 97.56 88 MET A O 1
ATOM 677 N N . GLY A 1 89 ? -5.434 -2.16 -19.594 1 98.38 89 GLY A N 1
ATOM 678 C CA . GLY A 1 89 ? -6.352 -1.061 -19.828 1 98.38 89 GLY A CA 1
ATOM 679 C C . GLY A 1 89 ? -6.5 -0.142 -18.625 1 98.38 89 GLY A C 1
ATOM 680 O O . GLY A 1 89 ? -6.52 1.082 -18.766 1 98.38 89 GLY A O 1
ATOM 681 N N . ALA A 1 90 ? -6.633 -0.76 -17.469 1 98.69 90 ALA A N 1
ATOM 682 C CA . ALA A 1 90 ? -6.703 0.023 -16.234 1 98.69 90 ALA A CA 1
ATOM 683 C C . ALA A 1 90 ? -5.434 0.848 -16.047 1 98.69 90 ALA A C 1
ATOM 685 O O . ALA A 1 90 ? -5.496 2.016 -15.656 1 98.69 90 ALA A O 1
ATOM 686 N N . LEU A 1 91 ? -4.277 0.182 -16.312 1 98.69 91 LEU A N 1
ATOM 687 C CA . LEU A 1 91 ? -3.01 0.896 -16.234 1 98.69 91 LEU A CA 1
ATOM 688 C C . LEU A 1 91 ? -2.984 2.082 -17.188 1 98.69 91 LEU A C 1
ATOM 690 O O . LEU A 1 91 ? -2.592 3.188 -16.797 1 98.69 91 LEU A O 1
ATOM 694 N N . ALA A 1 92 ? -3.396 1.888 -18.391 1 98.69 92 ALA A N 1
ATOM 695 C CA . ALA A 1 92 ? -3.439 2.963 -19.375 1 98.69 92 ALA A CA 1
ATOM 696 C C . ALA A 1 92 ? -4.32 4.113 -18.891 1 98.69 92 ALA A C 1
ATOM 698 O O . ALA A 1 92 ? -3.951 5.281 -19.031 1 98.69 92 ALA A O 1
ATOM 699 N N . LEU A 1 93 ? -5.438 3.766 -18.359 1 98.81 93 LEU A N 1
ATOM 700 C CA . LEU A 1 93 ? -6.355 4.777 -17.844 1 98.81 93 LEU A CA 1
ATOM 701 C C . LEU A 1 93 ? -5.727 5.562 -16.703 1 98.81 93 LEU A C 1
ATOM 703 O O . LEU A 1 93 ? -5.867 6.785 -16.625 1 98.81 93 LEU A O 1
ATOM 707 N N . ILE A 1 94 ? -5.051 4.867 -15.805 1 98.88 94 ILE A N 1
ATOM 708 C CA . ILE A 1 94 ? -4.348 5.527 -14.703 1 98.88 94 ILE A CA 1
ATOM 709 C C . ILE A 1 94 ? -3.346 6.535 -15.266 1 98.88 94 ILE A C 1
ATOM 711 O O . ILE A 1 94 ? -3.287 7.676 -14.805 1 98.88 94 ILE A O 1
ATOM 715 N N . LEU A 1 95 ? -2.564 6.113 -16.25 1 98.56 95 LEU A N 1
ATOM 716 C CA . LEU A 1 95 ? -1.526 6.969 -16.812 1 98.56 95 LEU A CA 1
ATOM 717 C C . LEU A 1 95 ? -2.141 8.18 -17.516 1 98.56 95 LEU A C 1
ATOM 719 O O . LEU A 1 95 ? -1.627 9.289 -17.406 1 98.56 95 LEU A O 1
ATOM 723 N N . VAL A 1 96 ? -3.23 7.953 -18.219 1 98.81 96 VAL A N 1
ATOM 724 C CA . VAL A 1 96 ? -3.914 9.047 -18.906 1 98.81 96 VAL A CA 1
ATOM 725 C C . VAL A 1 96 ? -4.465 10.031 -17.875 1 98.81 96 VAL A C 1
ATOM 727 O O . VAL A 1 96 ? -4.27 11.242 -18 1 98.81 96 VAL A O 1
ATOM 730 N N . LEU A 1 97 ? -5.121 9.578 -16.844 1 98.75 97 LEU A N 1
ATOM 731 C CA . LEU A 1 97 ? -5.664 10.43 -15.781 1 98.75 97 LEU A CA 1
ATOM 732 C C . LEU A 1 97 ? -4.547 11.18 -15.062 1 98.75 97 LEU A C 1
ATOM 734 O O . LEU A 1 97 ? -4.742 12.32 -14.641 1 98.75 97 LEU A O 1
ATOM 738 N N . GLU A 1 98 ? -3.438 10.562 -14.953 1 98.81 98 GLU A N 1
ATOM 739 C CA . GLU A 1 98 ? -2.309 11.117 -14.211 1 98.81 98 GLU A CA 1
ATOM 740 C C . GLU A 1 98 ? -1.761 12.367 -14.891 1 98.81 98 GLU A C 1
ATOM 742 O O . GLU A 1 98 ? -1.141 13.211 -14.242 1 98.81 98 GLU A O 1
ATOM 747 N N . LEU A 1 99 ? -1.964 12.547 -16.156 1 98.62 99 LEU A N 1
ATOM 748 C CA . LEU A 1 99 ? -1.421 13.68 -16.891 1 98.62 99 LEU A CA 1
ATOM 749 C C . LEU A 1 99 ? -1.901 15 -16.281 1 98.62 99 LEU A C 1
ATOM 751 O O . LEU A 1 99 ? -1.154 15.977 -16.234 1 98.62 99 LEU A O 1
ATOM 755 N N . VAL A 1 100 ? -3.07 14.992 -15.758 1 98.5 100 VAL A N 1
ATOM 756 C CA . VAL A 1 100 ? -3.682 16.203 -15.242 1 98.5 100 VAL A CA 1
ATOM 757 C C . VAL A 1 100 ? -2.982 16.625 -13.945 1 98.5 100 VAL A C 1
ATOM 759 O O . VAL A 1 100 ? -2.379 17.703 -13.883 1 98.5 100 VAL A O 1
ATOM 762 N N . PRO A 1 101 ? -2.996 15.797 -12.961 1 98.62 101 PRO A N 1
ATOM 763 C CA . PRO A 1 101 ? -2.281 16.234 -11.758 1 98.62 101 PRO A CA 1
ATOM 764 C C . PRO A 1 101 ? -0.775 16.359 -11.977 1 98.62 101 PRO A C 1
ATOM 766 O O . PRO A 1 101 ? -0.124 17.188 -11.352 1 98.62 101 PRO A O 1
ATOM 769 N N . MET A 1 102 ? -0.222 15.484 -12.82 1 98.5 102 MET A N 1
ATOM 770 C CA . MET A 1 102 ? 1.21 15.57 -13.094 1 98.5 102 MET A CA 1
ATOM 771 C C . MET A 1 102 ? 1.591 16.953 -13.594 1 98.5 102 MET A C 1
ATOM 773 O O . MET A 1 102 ? 2.508 17.578 -13.055 1 98.5 102 MET A O 1
ATOM 777 N N . THR A 1 103 ? 0.926 17.484 -14.555 1 98.19 103 THR A N 1
ATOM 778 C CA . THR A 1 103 ? 1.231 18.812 -15.109 1 98.19 103 THR A CA 1
ATOM 779 C C . THR A 1 103 ? 0.957 19.906 -14.078 1 98.19 103 THR A C 1
ATOM 781 O O . THR A 1 103 ? 1.729 20.859 -13.953 1 98.19 103 THR A O 1
ATOM 784 N N . GLY A 1 104 ? -0.156 19.766 -13.375 1 98.12 104 GLY A N 1
ATOM 785 C CA . GLY A 1 104 ? -0.47 20.719 -12.328 1 98.12 104 GLY A CA 1
ATOM 786 C C . GLY A 1 104 ? 0.58 20.781 -11.234 1 98.12 104 GLY A C 1
ATOM 787 O O . GLY A 1 104 ? 0.991 21.859 -10.82 1 98.12 104 GLY A O 1
ATOM 788 N N . LEU A 1 105 ? 1.028 19.688 -10.844 1 98.25 105 LEU A N 1
ATOM 789 C CA . LEU A 1 105 ? 1.969 19.641 -9.727 1 98.25 105 LEU A CA 1
ATOM 790 C C . LEU A 1 105 ? 3.355 20.094 -10.164 1 98.25 105 LEU A C 1
ATOM 792 O O . LEU A 1 105 ? 4.113 20.656 -9.367 1 98.25 105 LEU A O 1
ATOM 796 N N . ILE A 1 106 ? 3.689 19.859 -11.414 1 98.06 106 ILE A N 1
ATOM 797 C CA . ILE A 1 106 ? 4.93 20.422 -11.945 1 98.06 106 ILE A CA 1
ATOM 798 C C . ILE A 1 106 ? 4.879 21.938 -11.867 1 98.06 106 ILE A C 1
ATOM 800 O O . ILE A 1 106 ? 5.848 22.578 -11.445 1 98.06 106 ILE A O 1
ATOM 804 N N . ARG A 1 107 ? 3.746 22.5 -12.227 1 97.81 107 ARG A N 1
ATOM 805 C CA . ARG A 1 107 ? 3.576 23.953 -12.133 1 97.81 107 ARG A CA 1
ATOM 806 C C . ARG A 1 107 ? 3.66 24.422 -10.68 1 97.81 107 ARG A C 1
ATOM 808 O O . ARG A 1 107 ? 4.258 25.453 -10.391 1 97.81 107 ARG A O 1
ATOM 815 N N . TRP A 1 108 ? 2.996 23.625 -9.844 1 97.75 108 TRP A N 1
ATOM 816 C CA . TRP A 1 108 ? 3.068 23.969 -8.422 1 97.75 108 TRP A CA 1
ATOM 817 C C . TRP A 1 108 ? 4.516 24 -7.945 1 97.75 108 TRP A C 1
ATOM 819 O O . TRP A 1 108 ? 4.906 24.891 -7.188 1 97.75 108 TRP A O 1
ATOM 829 N N . ARG A 1 109 ? 5.293 23.031 -8.352 1 97.38 109 ARG A N 1
ATOM 830 C CA . ARG A 1 109 ? 6.691 22.953 -7.945 1 97.38 109 ARG A CA 1
ATOM 831 C C . ARG A 1 109 ? 7.477 24.156 -8.445 1 97.38 109 ARG A C 1
ATOM 833 O O . ARG A 1 109 ? 8.297 24.719 -7.715 1 97.38 109 ARG A O 1
ATOM 840 N N . MET A 1 110 ? 7.246 24.531 -9.625 1 97.5 110 MET A N 1
ATOM 841 C CA . MET A 1 110 ? 7.938 25.688 -10.203 1 97.5 110 MET A CA 1
ATOM 842 C C . MET A 1 110 ? 7.598 26.953 -9.445 1 97.5 110 MET A C 1
ATOM 844 O O . MET A 1 110 ? 8.477 27.766 -9.156 1 97.5 110 MET A O 1
ATOM 848 N N . THR A 1 111 ? 6.395 27.125 -9.172 1 97.06 111 THR A N 1
ATOM 849 C CA . THR A 1 111 ? 5.953 28.297 -8.43 1 97.06 111 THR A CA 1
ATOM 850 C C . THR A 1 111 ? 6.551 28.297 -7.023 1 97.06 111 THR A C 1
ATOM 852 O O . THR A 1 111 ? 7.039 29.328 -6.555 1 97.06 111 THR A O 1
ATOM 855 N N . ALA A 1 112 ? 6.504 27.188 -6.391 1 95.25 112 ALA A N 1
ATOM 856 C CA . ALA A 1 112 ? 7.031 27.062 -5.035 1 95.25 112 ALA A CA 1
ATOM 857 C C . ALA A 1 112 ? 8.531 27.328 -5.004 1 95.25 112 ALA A C 1
ATOM 859 O O . ALA A 1 112 ? 9.047 27.891 -4.035 1 95.25 112 ALA A O 1
ATOM 860 N N . ARG A 1 113 ? 9.227 26.906 -5.969 1 94.75 113 ARG A N 1
ATOM 861 C CA . ARG A 1 113 ? 10.664 27.125 -6.055 1 94.75 113 ARG A CA 1
ATOM 862 C C . ARG A 1 113 ? 11 28.609 -6.113 1 94.75 113 ARG A C 1
ATOM 864 O O . ARG A 1 113 ? 12.094 29.016 -5.711 1 94.75 113 ARG A O 1
ATOM 871 N N . ARG A 1 114 ? 10.039 29.422 -6.562 1 95.69 114 ARG A N 1
ATOM 872 C CA . ARG A 1 114 ? 10.227 30.875 -6.645 1 95.69 114 ARG A CA 1
ATOM 873 C C . ARG A 1 114 ? 9.789 31.547 -5.352 1 95.69 114 ARG A C 1
ATOM 875 O O . ARG A 1 114 ? 9.766 32.781 -5.27 1 95.69 114 ARG A O 1
ATOM 882 N N . GLY A 1 115 ? 9.398 30.688 -4.422 1 93.19 115 GLY A N 1
ATOM 883 C CA . GLY A 1 115 ? 8.992 31.234 -3.135 1 93.19 115 GLY A CA 1
ATOM 884 C C . GLY A 1 115 ? 7.555 31.734 -3.123 1 93.19 115 GLY A C 1
ATOM 885 O O . GLY A 1 115 ? 7.168 32.5 -2.25 1 93.19 115 GLY A O 1
ATOM 886 N N . MET A 1 116 ? 6.762 31.344 -4.121 1 94.5 116 MET A N 1
ATOM 887 C CA . MET A 1 116 ? 5.371 31.781 -4.223 1 94.5 116 MET A CA 1
ATOM 888 C C . MET A 1 116 ? 4.418 30.625 -3.941 1 94.5 116 MET A C 1
ATOM 890 O O . MET A 1 116 ? 4.762 29.453 -4.156 1 94.5 116 MET A O 1
ATOM 894 N N . LEU A 1 117 ? 3.275 30.953 -3.422 1 93.94 117 LEU A N 1
ATOM 895 C CA . LEU A 1 117 ? 2.238 29.938 -3.229 1 93.94 117 LEU A CA 1
ATOM 896 C C . LEU A 1 117 ? 1.462 29.703 -4.52 1 93.94 117 LEU A C 1
ATOM 898 O O . LEU A 1 117 ? 0.913 30.641 -5.102 1 93.94 117 LEU A O 1
ATOM 902 N N . PRO A 1 118 ? 1.502 28.516 -4.945 1 96 118 PRO A N 1
ATOM 903 C CA . PRO A 1 118 ? 0.726 28.234 -6.156 1 96 118 PRO A CA 1
ATOM 904 C C . PRO A 1 118 ? -0.776 28.406 -5.945 1 96 118 PRO A C 1
ATOM 906 O O . PRO A 1 118 ? -1.234 28.531 -4.809 1 96 118 PRO A O 1
ATOM 909 N N . GLU A 1 119 ? -1.443 28.562 -7.105 1 94.38 119 GLU A N 1
ATOM 910 C CA . GLU A 1 119 ? -2.902 28.531 -7.055 1 94.38 119 GLU A CA 1
ATOM 911 C C . GLU A 1 119 ? -3.418 27.141 -6.727 1 94.38 119 GLU A C 1
ATOM 913 O O . GLU A 1 119 ? -3.324 26.219 -7.547 1 94.38 119 GLU A O 1
ATOM 918 N N . LEU A 1 120 ? -4.051 27 -5.566 1 96 120 LEU A N 1
ATOM 919 C CA . LEU A 1 120 ? -4.355 25.672 -5.031 1 96 120 LEU A CA 1
ATOM 920 C C . LEU A 1 120 ? -5.809 25.297 -5.309 1 96 120 LEU A C 1
ATOM 922 O O . LEU A 1 120 ? -6.332 24.359 -4.719 1 96 120 LEU A O 1
ATOM 926 N N . ALA A 1 121 ? -6.527 25.938 -6.203 1 94.69 121 ALA A N 1
ATOM 927 C CA . ALA A 1 121 ? -7.949 25.734 -6.465 1 94.69 121 ALA A CA 1
ATOM 928 C C . ALA A 1 121 ? -8.227 24.328 -6.973 1 94.69 121 ALA A C 1
ATOM 930 O O . ALA A 1 121 ? -9.312 23.781 -6.766 1 94.69 121 ALA A O 1
ATOM 931 N N . ARG A 1 122 ? -7.234 23.734 -7.598 1 97 122 ARG A N 1
ATOM 932 C CA . ARG A 1 122 ? -7.461 22.438 -8.234 1 97 122 ARG A CA 1
ATOM 933 C C . ARG A 1 122 ? -7.035 21.297 -7.312 1 97 122 ARG A C 1
ATOM 935 O O . ARG A 1 122 ? -7.078 20.141 -7.703 1 97 122 ARG A O 1
ATOM 942 N N . ALA A 1 123 ? -6.664 21.562 -6.125 1 97.94 123 ALA A N 1
ATOM 943 C CA . ALA A 1 123 ? -6.168 20.547 -5.199 1 97.94 123 ALA A CA 1
ATOM 944 C C . ALA A 1 123 ? -7.195 19.438 -4.996 1 97.94 123 ALA A C 1
ATOM 946 O O . ALA A 1 123 ? -6.863 18.25 -5.059 1 97.94 123 ALA A O 1
ATOM 947 N N . ARG A 1 124 ? -8.43 19.812 -4.801 1 97.56 124 ARG A N 1
ATOM 948 C CA . ARG A 1 124 ? -9.477 18.828 -4.559 1 97.56 124 ARG A CA 1
ATOM 949 C C . ARG A 1 124 ? -9.727 17.984 -5.809 1 97.56 124 ARG A C 1
ATOM 951 O O . ARG A 1 124 ? -10.031 16.797 -5.711 1 97.56 124 ARG A O 1
ATOM 958 N N . ALA A 1 125 ? -9.672 18.594 -6.926 1 98.31 125 ALA A N 1
ATOM 959 C CA . ALA A 1 125 ? -9.844 17.844 -8.18 1 98.31 125 ALA A CA 1
ATOM 960 C C . ALA A 1 125 ? -8.727 16.828 -8.359 1 98.31 125 ALA A C 1
ATOM 962 O O . ALA A 1 125 ? -8.977 15.695 -8.789 1 98.31 125 ALA A O 1
ATOM 963 N N . TYR A 1 126 ? -7.492 17.219 -8.07 1 98.69 126 TYR A N 1
ATOM 964 C CA . TYR A 1 126 ? -6.375 16.281 -8.141 1 98.69 126 TYR A CA 1
ATOM 965 C C . TYR A 1 126 ? -6.578 15.109 -7.176 1 98.69 126 TYR A C 1
ATOM 967 O O . TYR A 1 126 ? -6.289 13.961 -7.516 1 98.69 126 TYR A O 1
ATOM 975 N N . ALA A 1 127 ? -7.117 15.383 -6.02 1 98.44 127 ALA A N 1
ATOM 976 C CA . ALA A 1 127 ? -7.387 14.328 -5.047 1 98.44 127 ALA A CA 1
ATOM 977 C C . ALA A 1 127 ? -8.445 13.359 -5.57 1 98.44 127 ALA A C 1
ATOM 979 O O . ALA A 1 127 ? -8.352 12.148 -5.359 1 98.44 127 ALA A O 1
ATOM 980 N N . ARG A 1 128 ? -9.461 13.883 -6.23 1 98.56 128 ARG A N 1
ATOM 981 C CA . ARG A 1 128 ? -10.492 13.023 -6.809 1 98.56 128 ARG A CA 1
ATOM 982 C C . ARG A 1 128 ? -9.898 12.086 -7.855 1 98.56 128 ARG A C 1
ATOM 984 O O . ARG A 1 128 ? -10.266 10.914 -7.922 1 98.56 128 ARG A O 1
ATOM 991 N N . ILE A 1 129 ? -9.031 12.609 -8.633 1 98.81 129 ILE A N 1
ATOM 992 C CA . ILE A 1 129 ? -8.352 11.781 -9.617 1 98.81 129 ILE A CA 1
ATOM 993 C C . ILE A 1 129 ? -7.547 10.688 -8.906 1 98.81 129 ILE A C 1
ATOM 995 O O . ILE A 1 129 ? -7.559 9.531 -9.328 1 98.81 129 ILE A O 1
ATOM 999 N N . GLY A 1 130 ? -6.84 11.031 -7.863 1 98.69 130 GLY A N 1
ATOM 1000 C CA . GLY A 1 130 ? -6.109 10.055 -7.07 1 98.69 130 GLY A CA 1
ATOM 1001 C C . GLY A 1 130 ? -6.988 8.938 -6.539 1 98.69 130 GLY A C 1
ATOM 1002 O O . GLY A 1 130 ? -6.57 7.781 -6.488 1 98.69 130 GLY A O 1
ATOM 1003 N N . HIS A 1 131 ? -8.219 9.289 -6.113 1 98.44 131 HIS A N 1
ATOM 1004 C CA . HIS A 1 131 ? -9.164 8.281 -5.633 1 98.44 131 HIS A CA 1
ATOM 1005 C C . HIS A 1 131 ? -9.531 7.301 -6.742 1 98.44 131 HIS A C 1
ATOM 1007 O O . HIS A 1 131 ? -9.586 6.09 -6.512 1 98.44 131 HIS A O 1
ATOM 1013 N N . VAL A 1 132 ? -9.781 7.824 -7.875 1 98.81 132 VAL A N 1
ATOM 1014 C CA . VAL A 1 132 ? -10.102 6.977 -9.023 1 98.81 132 VAL A CA 1
ATOM 1015 C C . VAL A 1 132 ? -8.914 6.082 -9.352 1 98.81 132 VAL A C 1
ATOM 1017 O O . VAL A 1 132 ? -9.078 4.891 -9.625 1 98.81 132 VAL A O 1
ATOM 1020 N N . GLN A 1 133 ? -7.734 6.648 -9.312 1 98.88 133 GLN A N 1
ATOM 1021 C CA . GLN A 1 133 ? -6.531 5.871 -9.578 1 98.88 133 GLN A CA 1
ATOM 1022 C C . GLN A 1 133 ? -6.371 4.734 -8.57 1 98.88 133 GLN A C 1
ATOM 1024 O O . GLN A 1 133 ? -6.027 3.613 -8.945 1 98.88 133 GLN A O 1
ATOM 1029 N N . ALA A 1 134 ? -6.621 5.008 -7.312 1 98.56 134 ALA A N 1
ATOM 1030 C CA . ALA A 1 134 ? -6.562 3.965 -6.293 1 98.56 134 ALA A CA 1
ATOM 1031 C C . ALA A 1 134 ? -7.566 2.854 -6.582 1 98.56 134 ALA A C 1
ATOM 1033 O O . ALA A 1 134 ? -7.258 1.671 -6.41 1 98.56 134 ALA A O 1
ATOM 1034 N N . MET A 1 135 ? -8.75 3.199 -7.027 1 98.69 135 MET A N 1
ATOM 1035 C CA . MET A 1 135 ? -9.766 2.213 -7.391 1 98.69 135 MET A CA 1
ATOM 1036 C C . MET A 1 135 ? -9.305 1.37 -8.57 1 98.69 135 MET A C 1
ATOM 1038 O O . MET A 1 135 ? -9.539 0.159 -8.609 1 98.69 135 MET A O 1
ATOM 1042 N N . LEU A 1 136 ? -8.711 2.004 -9.508 1 98.88 136 LEU A N 1
ATOM 1043 C CA . LEU A 1 136 ? -8.203 1.291 -10.672 1 98.88 136 LEU A CA 1
ATOM 1044 C C . LEU A 1 136 ? -7.07 0.347 -10.281 1 98.88 136 LEU A C 1
ATOM 1046 O O . LEU A 1 136 ? -6.934 -0.736 -10.852 1 98.88 136 LEU A O 1
ATOM 1050 N N . VAL A 1 137 ? -6.262 0.735 -9.32 1 98.75 137 VAL A N 1
ATOM 1051 C CA . VAL A 1 137 ? -5.23 -0.155 -8.805 1 98.75 137 VAL A CA 1
ATOM 1052 C C . VAL A 1 137 ? -5.875 -1.402 -8.203 1 98.75 137 VAL A C 1
ATOM 1054 O O . VAL A 1 137 ? -5.383 -2.518 -8.398 1 98.75 137 VAL A O 1
ATOM 1057 N N . ALA A 1 138 ? -6.973 -1.212 -7.48 1 98.56 138 ALA A N 1
ATOM 1058 C CA . ALA A 1 138 ? -7.699 -2.35 -6.926 1 98.56 138 ALA A CA 1
ATOM 1059 C C . ALA A 1 138 ? -8.203 -3.271 -8.031 1 98.56 138 ALA A C 1
ATOM 1061 O O . ALA A 1 138 ? -8.164 -4.496 -7.898 1 98.56 138 ALA A O 1
ATOM 1062 N N . VAL A 1 139 ? -8.672 -2.707 -9.125 1 98.69 139 VAL A N 1
ATOM 1063 C CA . VAL A 1 139 ? -9.109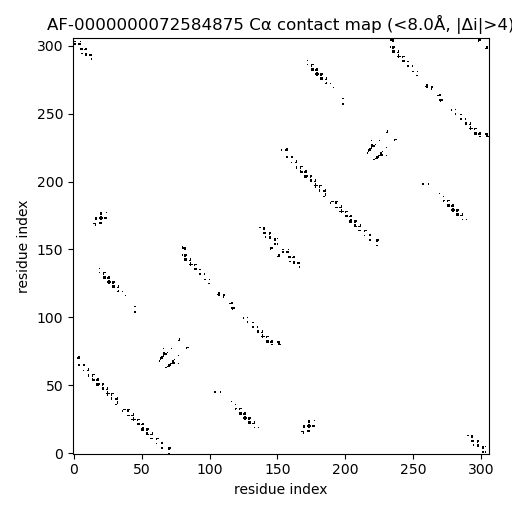 -3.479 -10.281 1 98.69 139 VAL A CA 1
ATOM 1064 C C . VAL A 1 139 ? -7.941 -4.281 -10.836 1 98.69 139 VAL A C 1
ATOM 1066 O O . VAL A 1 139 ? -8.094 -5.457 -11.18 1 98.69 139 VAL A O 1
ATOM 1069 N N . ILE A 1 140 ? -6.805 -3.668 -10.922 1 98.81 140 ILE A N 1
ATOM 1070 C CA . ILE A 1 140 ? -5.613 -4.332 -11.438 1 98.81 140 ILE A CA 1
ATOM 1071 C C . ILE A 1 140 ? -5.258 -5.516 -10.539 1 98.81 140 ILE A C 1
ATOM 1073 O O . ILE A 1 140 ? -4.938 -6.602 -11.031 1 98.81 140 ILE A O 1
ATOM 1077 N N . VAL A 1 141 ? -5.344 -5.34 -9.234 1 98.44 141 VAL A N 1
ATOM 1078 C CA . VAL A 1 141 ? -5.031 -6.395 -8.281 1 98.44 141 VAL A CA 1
ATOM 1079 C C . VAL A 1 141 ? -6.004 -7.559 -8.461 1 98.44 141 VAL A C 1
ATOM 1081 O O . VAL A 1 141 ? -5.598 -8.727 -8.445 1 98.44 141 VAL A O 1
ATOM 1084 N N . LEU A 1 142 ? -7.277 -7.207 -8.648 1 98.25 142 LEU A N 1
ATOM 1085 C CA . LEU A 1 142 ? -8.289 -8.234 -8.875 1 98.25 142 LEU A CA 1
ATOM 1086 C C . LEU A 1 142 ? -7.977 -9.031 -10.141 1 98.25 142 LEU A C 1
ATOM 1088 O O . LEU A 1 142 ? -8.023 -10.266 -10.125 1 98.25 142 LEU A O 1
ATOM 1092 N N . ALA A 1 143 ? -7.684 -8.328 -11.188 1 97.81 143 ALA A N 1
ATOM 1093 C CA . ALA A 1 143 ? -7.359 -8.977 -12.453 1 97.81 143 ALA A CA 1
ATOM 1094 C C . ALA A 1 143 ? -6.098 -9.82 -12.328 1 97.81 143 ALA A C 1
ATOM 1096 O O . ALA A 1 143 ? -6.047 -10.953 -12.82 1 97.81 143 ALA A O 1
ATOM 1097 N N . ALA A 1 144 ? -5.074 -9.305 -11.727 1 96.62 144 ALA A N 1
ATOM 1098 C CA . ALA A 1 144 ? -3.807 -10.016 -11.57 1 96.62 144 ALA A CA 1
ATOM 1099 C C . ALA A 1 144 ? -3.986 -11.281 -10.742 1 96.62 144 ALA A C 1
ATOM 1101 O O . ALA A 1 144 ? -3.43 -12.336 -11.078 1 96.62 144 ALA A O 1
ATOM 1102 N N . ALA A 1 145 ? -4.742 -11.18 -9.648 1 96.31 145 ALA A N 1
ATOM 1103 C CA . ALA A 1 145 ? -5.004 -12.344 -8.812 1 96.31 145 ALA A CA 1
ATOM 1104 C C . ALA A 1 145 ? -5.734 -13.43 -9.602 1 96.31 145 ALA A C 1
ATOM 1106 O O . ALA A 1 145 ? -5.453 -14.617 -9.438 1 96.31 145 ALA A O 1
ATOM 1107 N N . GLY A 1 146 ? -6.652 -13.016 -10.422 1 95.12 146 GLY A N 1
ATOM 1108 C CA . GLY A 1 146 ? -7.359 -13.969 -11.266 1 95.12 146 GLY A CA 1
ATOM 1109 C C . GLY A 1 146 ? -6.457 -14.656 -12.273 1 95.12 146 GLY A C 1
ATOM 1110 O O . GLY A 1 146 ? -6.543 -15.867 -12.469 1 95.12 146 GLY A O 1
ATOM 1111 N N . MET A 1 147 ? -5.629 -13.898 -12.867 1 92.75 147 MET A N 1
ATOM 1112 C CA . MET A 1 147 ? -4.695 -14.453 -13.836 1 92.75 147 MET A CA 1
ATOM 1113 C C . MET A 1 147 ? -3.789 -15.492 -13.188 1 92.75 147 MET A C 1
ATOM 1115 O O . MET A 1 147 ? -3.514 -16.547 -13.781 1 92.75 147 MET A O 1
ATOM 1119 N N . ALA A 1 148 ? -3.295 -15.195 -12.047 1 90.12 148 ALA A N 1
ATOM 1120 C CA . ALA A 1 148 ? -2.393 -16.094 -11.328 1 90.12 148 ALA A CA 1
ATOM 1121 C C . ALA A 1 148 ? -3.076 -17.406 -11 1 90.12 148 ALA A C 1
ATOM 1123 O O . ALA A 1 148 ? -2.408 -18.438 -10.828 1 90.12 148 ALA A O 1
ATOM 1124 N N . ARG A 1 149 ? -4.414 -17.375 -10.984 1 89.38 149 ARG A N 1
ATOM 1125 C CA . ARG A 1 149 ? -5.16 -18.578 -10.641 1 89.38 149 ARG A CA 1
ATOM 1126 C C . ARG A 1 149 ? -5.746 -19.234 -11.883 1 89.38 149 ARG A C 1
ATOM 1128 O O . ARG A 1 149 ? -6.516 -20.188 -11.789 1 89.38 149 ARG A O 1
ATOM 1135 N N . GLY A 1 150 ? -5.461 -18.625 -13.062 1 87.12 150 GLY A N 1
ATOM 1136 C CA . GLY A 1 150 ? -5.867 -19.234 -14.312 1 87.12 150 GLY A CA 1
ATOM 1137 C C . GLY A 1 150 ? -7.266 -18.828 -14.75 1 87.12 150 GLY A C 1
ATOM 1138 O O . GLY A 1 150 ? -7.867 -19.484 -15.602 1 87.12 150 GLY A O 1
ATOM 1139 N N . VAL A 1 151 ? -7.777 -17.828 -14.117 1 89.31 151 VAL A N 1
ATOM 1140 C CA . VAL A 1 151 ? -9.094 -17.344 -14.516 1 89.31 151 VAL A CA 1
ATOM 1141 C C . VAL A 1 151 ? -9.008 -16.703 -15.906 1 89.31 151 VAL A C 1
ATOM 1143 O O . VAL A 1 151 ? -8.117 -15.898 -16.172 1 89.31 151 VAL A O 1
ATOM 1146 N N . GLY A 1 152 ? -10.047 -17.109 -16.75 1 80.94 152 GLY A N 1
ATOM 1147 C CA . GLY A 1 152 ? -10.055 -16.578 -18.109 1 80.94 152 GLY A CA 1
ATOM 1148 C C . GLY A 1 152 ? -9.289 -17.438 -19.094 1 80.94 152 GLY A C 1
ATOM 1149 O O . GLY A 1 152 ? -9.055 -17.031 -20.234 1 80.94 152 GLY A O 1
ATOM 1150 N N . PHE A 1 153 ? -8.672 -18.469 -18.641 1 78.25 153 PHE A N 1
ATOM 1151 C CA . PHE A 1 153 ? -8 -19.422 -19.531 1 78.25 153 PHE A CA 1
ATOM 1152 C C . PHE A 1 153 ? -8.648 -20.797 -19.422 1 78.25 153 PHE A C 1
ATOM 1154 O O . PHE A 1 153 ? -9.219 -21.156 -18.391 1 78.25 153 PHE A O 1
ATOM 1161 N N . MET B 1 1 ? -14.703 -23.453 -6.59 1 88.06 1 MET B N 1
ATOM 1162 C CA . MET B 1 1 ? -13.383 -23.547 -5.977 1 88.06 1 MET B CA 1
ATOM 1163 C C . MET B 1 1 ? -12.43 -22.516 -6.574 1 88.06 1 MET B C 1
ATOM 1165 O O . MET B 1 1 ? -11.781 -21.766 -5.84 1 88.06 1 MET B O 1
ATOM 1169 N N . LEU B 1 2 ? -12.523 -22.266 -7.883 1 90.56 2 LEU B N 1
ATOM 1170 C CA . LEU B 1 2 ? -11.633 -21.328 -8.562 1 90.56 2 LEU B CA 1
ATOM 1171 C C . LEU B 1 2 ? -11.953 -19.891 -8.164 1 90.56 2 LEU B C 1
ATOM 1173 O O . LEU B 1 2 ? -11.039 -19.109 -7.883 1 90.56 2 LEU B O 1
ATOM 1177 N N . THR B 1 3 ? -13.234 -19.578 -8.039 1 92.62 3 THR B N 1
ATOM 1178 C CA . THR B 1 3 ? -13.656 -18.219 -7.727 1 92.62 3 THR B CA 1
ATOM 1179 C C . THR B 1 3 ? -13.281 -17.844 -6.293 1 92.62 3 THR B C 1
ATOM 1181 O O . THR B 1 3 ? -12.852 -16.719 -6.031 1 92.62 3 THR B O 1
ATOM 1184 N N . VAL B 1 4 ? -13.461 -18.75 -5.402 1 93.81 4 VAL B N 1
ATOM 1185 C CA . VAL B 1 4 ? -13.141 -18.5 -4 1 93.81 4 VAL B CA 1
ATOM 1186 C C . VAL B 1 4 ? -11.641 -18.266 -3.85 1 93.81 4 VAL B C 1
ATOM 1188 O O . VAL B 1 4 ? -11.227 -17.328 -3.158 1 93.81 4 VAL B O 1
ATOM 1191 N N . ARG B 1 5 ? -10.867 -19.078 -4.469 1 95.06 5 ARG B N 1
ATOM 1192 C CA . ARG B 1 5 ? -9.422 -18.922 -4.43 1 95.06 5 ARG B CA 1
ATOM 1193 C C . ARG B 1 5 ? -9.008 -17.562 -5.008 1 95.06 5 ARG B C 1
ATOM 1195 O O . ARG B 1 5 ? -8.141 -16.891 -4.457 1 95.06 5 ARG B O 1
ATOM 1202 N N . TRP B 1 6 ? -9.664 -17.25 -6.066 1 95.69 6 TRP B N 1
ATOM 1203 C CA . TRP B 1 6 ? -9.422 -15.977 -6.746 1 95.69 6 TRP B CA 1
ATOM 1204 C C . TRP B 1 6 ? -9.734 -14.797 -5.832 1 95.69 6 TRP B C 1
ATOM 1206 O O . TRP B 1 6 ? -8.875 -13.953 -5.578 1 95.69 6 TRP B O 1
ATOM 1216 N N . LEU B 1 7 ? -10.852 -14.828 -5.293 1 96.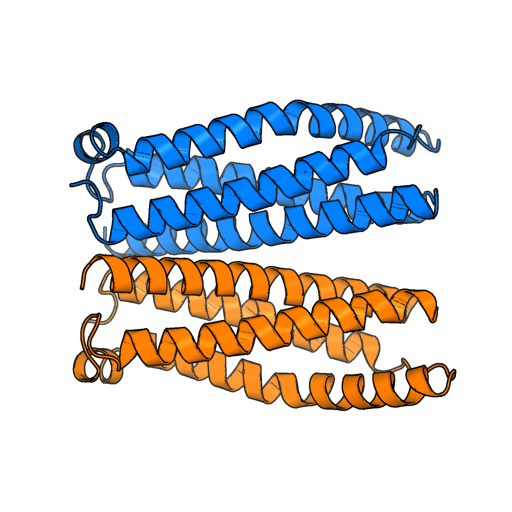5 7 LEU B N 1
ATOM 1217 C CA . LEU B 1 7 ? -11.312 -13.703 -4.484 1 96.5 7 LEU B CA 1
ATOM 1218 C C . LEU B 1 7 ? -10.516 -13.609 -3.186 1 96.5 7 LEU B C 1
ATOM 1220 O O . LEU B 1 7 ? -10.195 -12.508 -2.73 1 96.5 7 LEU B O 1
ATOM 1224 N N . LEU B 1 8 ? -10.203 -14.758 -2.598 1 96.31 8 LEU B N 1
ATOM 1225 C CA . LEU B 1 8 ? -9.398 -14.766 -1.378 1 96.31 8 LEU B CA 1
ATOM 1226 C C . LEU B 1 8 ? -8.023 -14.156 -1.63 1 96.31 8 LEU B C 1
ATOM 1228 O O . LEU B 1 8 ? -7.535 -13.359 -0.825 1 96.31 8 LEU B O 1
ATOM 1232 N N . ALA B 1 9 ? -7.434 -14.5 -2.721 1 96.69 9 ALA B N 1
ATOM 1233 C CA . ALA B 1 9 ? -6.121 -13.961 -3.078 1 96.69 9 ALA B CA 1
ATOM 1234 C C . ALA B 1 9 ? -6.191 -12.453 -3.32 1 96.69 9 ALA B C 1
ATOM 1236 O O . ALA B 1 9 ? -5.332 -11.703 -2.854 1 96.69 9 ALA B O 1
ATOM 1237 N N . ALA B 1 10 ? -7.219 -12.055 -4.02 1 97.69 10 ALA B N 1
ATOM 1238 C CA . ALA B 1 10 ? -7.387 -10.641 -4.336 1 97.69 10 ALA B CA 1
ATOM 1239 C C . ALA B 1 10 ? -7.582 -9.812 -3.066 1 97.69 10 ALA B C 1
ATOM 1241 O O . ALA B 1 10 ? -6.945 -8.773 -2.893 1 97.69 10 ALA B O 1
ATOM 1242 N N . VAL B 1 11 ? -8.445 -10.297 -2.193 1 98.44 11 VAL B N 1
ATOM 1243 C CA . VAL B 1 11 ? -8.727 -9.578 -0.954 1 98.44 11 VAL B CA 1
ATOM 1244 C C . VAL B 1 11 ? -7.473 -9.531 -0.085 1 98.44 11 VAL B C 1
ATOM 1246 O O . VAL B 1 11 ? -7.172 -8.508 0.529 1 98.44 11 VAL B O 1
ATOM 1249 N N . HIS B 1 12 ? -6.766 -10.656 -0.02 1 98.5 12 HIS B N 1
ATOM 1250 C CA . HIS B 1 12 ? -5.535 -10.703 0.758 1 98.5 12 HIS B CA 1
ATOM 1251 C C . HIS B 1 12 ? -4.504 -9.711 0.224 1 98.5 12 HIS B C 1
ATOM 1253 O O . HIS B 1 12 ? -3.9 -8.961 0.995 1 98.5 12 HIS B O 1
ATOM 1259 N N . LEU B 1 13 ? -4.359 -9.609 -1.085 1 98.38 13 LEU B N 1
ATOM 1260 C CA . LEU B 1 13 ? -3.406 -8.695 -1.701 1 98.38 13 LEU B CA 1
ATOM 1261 C C . LEU B 1 13 ? -3.826 -7.242 -1.48 1 98.38 13 LEU B C 1
ATOM 1263 O O . LEU B 1 13 ? -2.982 -6.379 -1.222 1 98.38 13 LEU B O 1
ATOM 1267 N N . LEU B 1 14 ? -5.09 -7.023 -1.589 1 98.62 14 LEU B N 1
ATOM 1268 C CA . LEU B 1 14 ? -5.582 -5.68 -1.296 1 98.62 14 LEU B CA 1
ATOM 1269 C C . LEU B 1 14 ? -5.375 -5.332 0.174 1 98.62 14 LEU B C 1
ATOM 1271 O O . LEU B 1 14 ? -5.039 -4.195 0.505 1 98.62 14 LEU B O 1
ATOM 1275 N N . GLY B 1 15 ? -5.66 -6.344 1.035 1 98.62 15 GLY B N 1
ATOM 1276 C CA . GLY B 1 15 ? -5.371 -6.156 2.447 1 98.62 15 GLY B CA 1
ATOM 1277 C C . GLY B 1 15 ? -3.938 -5.73 2.709 1 98.62 15 GLY B C 1
ATOM 1278 O O . GLY B 1 15 ? -3.689 -4.84 3.525 1 98.62 15 GLY B O 1
ATOM 1279 N N . PHE B 1 16 ? -3.002 -6.367 2.053 1 98.62 16 PHE B N 1
ATOM 1280 C CA . PHE B 1 16 ? -1.601 -5.973 2.125 1 98.62 16 PHE B CA 1
ATOM 1281 C C . PHE B 1 16 ? -1.429 -4.512 1.723 1 98.62 16 PHE B C 1
ATOM 1283 O O . PHE B 1 16 ? -0.768 -3.742 2.424 1 98.62 16 PHE B O 1
ATOM 1290 N N . GLY B 1 17 ? -1.979 -4.059 0.59 1 98.06 17 GLY B N 1
ATOM 1291 C CA . GLY B 1 17 ? -1.878 -2.676 0.158 1 98.06 17 GLY B CA 1
ATOM 1292 C C . GLY B 1 17 ? -2.387 -1.689 1.192 1 98.06 17 GLY B C 1
ATOM 1293 O O . GLY B 1 1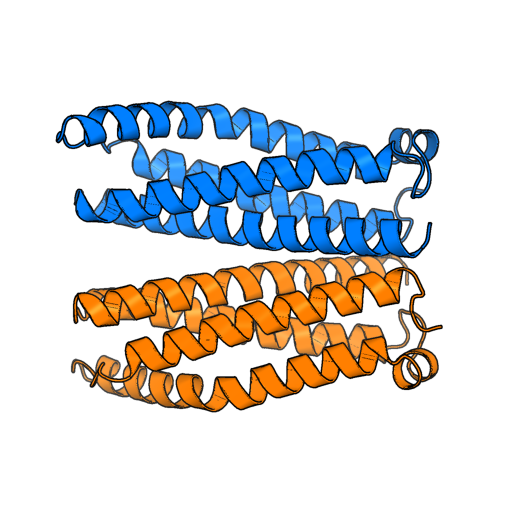7 ? -1.722 -0.695 1.49 1 98.06 17 GLY B O 1
ATOM 1294 N N . PHE B 1 18 ? -3.553 -2.02 1.719 1 98.5 18 PHE B N 1
ATOM 1295 C CA . PHE B 1 18 ? -4.156 -1.142 2.713 1 98.5 18 PHE B CA 1
ATOM 1296 C C . PHE B 1 18 ? -3.32 -1.105 3.984 1 98.5 18 PHE B C 1
ATOM 1298 O O . PHE B 1 18 ? -3.16 -0.049 4.602 1 98.5 18 PHE B O 1
ATOM 1305 N N . ALA B 1 19 ? -2.818 -2.299 4.352 1 98.62 19 ALA B N 1
ATOM 1306 C CA . ALA B 1 19 ? -1.977 -2.346 5.543 1 98.62 19 ALA B CA 1
ATOM 1307 C C . ALA B 1 19 ? -0.721 -1.498 5.363 1 98.62 19 ALA B C 1
ATOM 1309 O O . ALA B 1 19 ? -0.387 -0.682 6.223 1 98.62 19 ALA B O 1
ATOM 1310 N N . PHE B 1 20 ? -0.08 -1.677 4.293 1 98.5 20 PHE B N 1
ATOM 1311 C CA . PHE B 1 20 ? 1.151 -0.947 4.016 1 98.5 20 PHE B CA 1
ATOM 1312 C C . PHE B 1 20 ? 0.888 0.553 3.951 1 98.5 20 PHE B C 1
ATOM 1314 O O . PHE B 1 20 ? 1.607 1.341 4.57 1 98.5 20 PHE B O 1
ATOM 1321 N N . ALA B 1 21 ? -0.168 0.973 3.293 1 98.31 21 ALA B N 1
ATOM 1322 C CA . ALA B 1 21 ? -0.532 2.383 3.17 1 98.31 21 ALA B CA 1
ATOM 1323 C C . ALA B 1 21 ? -0.88 2.979 4.531 1 98.31 21 ALA B C 1
ATOM 1325 O O . ALA B 1 21 ? -0.518 4.121 4.828 1 98.31 21 ALA B O 1
ATOM 1326 N N . SER B 1 22 ? -1.578 2.215 5.316 1 98.56 22 SER B N 1
ATOM 1327 C CA . SER B 1 22 ? -2.037 2.766 6.586 1 98.56 22 SER B CA 1
ATOM 1328 C C . SER B 1 22 ? -0.901 2.842 7.602 1 98.56 22 SER B C 1
ATOM 1330 O O . SER B 1 22 ? -0.863 3.752 8.43 1 98.56 22 SER B O 1
ATOM 1332 N N . ILE B 1 23 ? 0.012 1.909 7.547 1 98.75 23 ILE B N 1
ATOM 1333 C CA . ILE B 1 23 ? 1.211 2.012 8.375 1 98.75 23 ILE B CA 1
ATOM 1334 C C . ILE B 1 23 ? 1.989 3.271 8 1 98.75 23 ILE B C 1
ATOM 1336 O O . ILE B 1 23 ? 2.377 4.051 8.875 1 98.75 23 ILE B O 1
ATOM 1340 N N . ALA B 1 24 ? 2.176 3.477 6.762 1 98.06 24 ALA B N 1
ATOM 1341 C CA . ALA B 1 24 ? 2.889 4.656 6.285 1 98.06 24 ALA B CA 1
ATOM 1342 C C . ALA B 1 24 ? 2.154 5.938 6.676 1 98.06 24 ALA B C 1
ATOM 1344 O O . ALA B 1 24 ? 2.779 6.914 7.098 1 98.06 24 ALA B O 1
ATOM 1345 N N . ALA B 1 25 ? 0.869 5.914 6.516 1 97.88 25 ALA B N 1
ATOM 1346 C CA . ALA B 1 25 ? 0.058 7.078 6.859 1 97.88 25 ALA B CA 1
ATOM 1347 C C . ALA B 1 25 ? 0.159 7.395 8.352 1 97.88 25 ALA B C 1
ATOM 1349 O O . ALA B 1 25 ? 0.298 8.562 8.734 1 97.88 25 ALA B O 1
ATOM 1350 N N . ARG B 1 26 ? 0.038 6.352 9.125 1 98.56 26 ARG B N 1
ATOM 1351 C CA . ARG B 1 26 ? 0.148 6.559 10.562 1 98.56 26 ARG B CA 1
ATOM 1352 C C . ARG B 1 26 ? 1.516 7.125 10.93 1 98.56 26 ARG B C 1
ATOM 1354 O O . ARG B 1 26 ? 1.616 8.031 11.758 1 98.56 26 ARG B O 1
ATOM 1361 N N . ASN B 1 27 ? 2.559 6.621 10.312 1 97.94 27 ASN B N 1
ATOM 1362 C CA . ASN B 1 27 ? 3.91 7.109 10.562 1 97.94 27 ASN B CA 1
ATOM 1363 C C . ASN B 1 27 ? 4.047 8.586 10.227 1 97.94 27 ASN B C 1
ATOM 1365 O O . ASN B 1 27 ? 4.617 9.359 11 1 97.94 27 ASN B O 1
ATOM 1369 N N . ARG B 1 28 ? 3.514 8.945 9.117 1 95.62 28 ARG B N 1
ATOM 1370 C CA . ARG B 1 28 ? 3.586 10.344 8.703 1 95.62 28 ARG B CA 1
ATOM 1371 C C . ARG B 1 28 ? 2.818 11.242 9.672 1 95.62 28 ARG B C 1
ATOM 1373 O O . ARG B 1 28 ? 3.295 12.32 10.031 1 95.62 28 ARG B O 1
ATOM 1380 N N . ALA B 1 29 ? 1.668 10.805 10.031 1 96.62 29 ALA B N 1
ATOM 1381 C CA . ALA B 1 29 ? 0.835 11.57 10.945 1 96.62 29 ALA B CA 1
ATOM 1382 C C . ALA B 1 29 ? 1.507 11.711 12.312 1 96.62 29 ALA B C 1
ATOM 1384 O O . ALA B 1 29 ? 1.47 12.781 12.922 1 96.62 29 ALA B O 1
ATOM 1385 N N . LEU B 1 30 ? 2.094 10.68 12.781 1 98 30 LEU B N 1
ATOM 1386 C CA . LEU B 1 30 ? 2.783 10.695 14.062 1 98 30 LEU B CA 1
ATOM 1387 C C . LEU B 1 30 ? 3.955 11.664 14.047 1 98 30 LEU B C 1
ATOM 1389 O O . LEU B 1 30 ? 4.176 12.406 15.008 1 98 30 LEU B O 1
ATOM 1393 N N . LYS B 1 31 ? 4.668 11.633 13 1 95.88 31 LYS B N 1
ATOM 1394 C CA . LYS B 1 31 ? 5.789 12.562 12.883 1 95.88 31 LYS B CA 1
ATOM 1395 C C . LYS B 1 31 ? 5.301 14.008 12.859 1 95.88 31 LYS B C 1
ATOM 1397 O O . LYS B 1 31 ? 5.934 14.891 13.445 1 95.88 31 LYS B O 1
ATOM 1402 N N . ARG B 1 32 ? 4.242 14.195 12.172 1 93.25 32 ARG B N 1
ATOM 1403 C CA . ARG B 1 32 ? 3.66 15.531 12.133 1 93.25 32 ARG B CA 1
ATOM 1404 C C . ARG B 1 32 ? 3.234 15.977 13.531 1 93.25 32 ARG B C 1
ATOM 1406 O O . ARG B 1 32 ? 3.51 17.109 13.938 1 93.25 32 ARG B O 1
ATOM 1413 N N . VAL B 1 33 ? 2.594 15.117 14.242 1 94.69 33 VAL B N 1
ATOM 1414 C CA . VAL B 1 33 ? 2.127 15.406 15.594 1 94.69 33 VAL B CA 1
ATOM 1415 C C . VAL B 1 33 ? 3.32 15.664 16.516 1 94.69 33 VAL B C 1
ATOM 1417 O O . VAL B 1 33 ? 3.273 16.547 17.375 1 94.69 33 VAL B O 1
ATOM 1420 N N . ALA B 1 34 ? 4.324 14.891 16.344 1 94.38 34 ALA B N 1
ATOM 1421 C CA . ALA B 1 34 ? 5.531 15.062 17.141 1 94.38 34 ALA B CA 1
ATOM 1422 C C . ALA B 1 34 ? 6.148 16.438 16.922 1 94.38 34 ALA B C 1
ATOM 1424 O O . ALA B 1 34 ? 6.711 17.031 17.844 1 94.38 34 ALA B O 1
ATOM 1425 N N . GLY B 1 35 ? 6.023 16.938 15.75 1 90.19 35 GLY B N 1
ATOM 1426 C CA . GLY B 1 35 ? 6.605 18.219 15.398 1 90.19 35 GLY B CA 1
ATOM 1427 C C . GLY B 1 35 ? 5.715 19.406 15.758 1 90.19 35 GLY B C 1
ATOM 1428 O O . GLY B 1 35 ? 6.18 20.391 16.344 1 90.19 35 GLY B O 1
ATOM 1429 N N . SER B 1 36 ? 4.48 19.344 15.469 1 86 36 SER B N 1
ATOM 1430 C CA . SER B 1 36 ? 3.572 20.484 15.617 1 86 36 SER B CA 1
ATOM 1431 C C . SER B 1 36 ? 2.955 20.516 17.016 1 86 36 SER B C 1
ATOM 1433 O O . SER B 1 36 ? 2.58 21.594 17.5 1 86 36 SER B O 1
ATOM 1435 N N . ARG B 1 37 ? 2.701 19.391 17.609 1 86.38 37 ARG B N 1
ATOM 1436 C CA . ARG B 1 37 ? 2.023 19.219 18.891 1 86.38 37 ARG B CA 1
ATOM 1437 C C . ARG B 1 37 ? 0.626 19.812 18.859 1 86.38 37 ARG B C 1
ATOM 1439 O O . ARG B 1 37 ? 0.19 20.438 19.828 1 86.38 37 ARG B O 1
ATOM 1446 N N . GLN B 1 38 ? 0.008 19.703 17.609 1 85.62 38 GLN B N 1
ATOM 1447 C CA . GLN B 1 38 ? -1.346 20.219 17.422 1 85.62 38 GLN B CA 1
ATOM 1448 C C . GLN B 1 38 ? -2.379 19.109 17.562 1 85.62 38 GLN B C 1
ATOM 1450 O O . GLN B 1 38 ? -2.25 18.062 16.922 1 85.62 38 GLN B O 1
ATOM 1455 N N . ALA B 1 39 ? -3.4 19.344 18.25 1 86.44 39 ALA B N 1
ATOM 1456 C CA . ALA B 1 39 ? -4.48 18.391 18.469 1 86.44 39 ALA B CA 1
ATOM 1457 C C . ALA B 1 39 ? -5.184 18.047 17.156 1 86.44 39 ALA B C 1
ATOM 1459 O O . ALA B 1 39 ? -5.637 16.922 16.969 1 86.44 39 ALA B O 1
ATOM 1460 N N . ALA B 1 40 ? -5.211 18.938 16.281 1 83.75 40 ALA B N 1
ATOM 1461 C CA . ALA B 1 40 ? -5.914 18.781 15.016 1 83.75 40 ALA B CA 1
ATOM 1462 C C . ALA B 1 40 ? -5.301 17.656 14.188 1 83.75 40 ALA B C 1
ATOM 1464 O O . ALA B 1 40 ? -5.977 17.047 13.359 1 83.75 40 ALA B O 1
ATOM 1465 N N . ASP B 1 41 ? -4.102 17.281 14.461 1 89.38 41 ASP B N 1
ATOM 1466 C CA . ASP B 1 41 ? -3.395 16.281 13.68 1 89.38 41 ASP B CA 1
ATOM 1467 C C . ASP B 1 41 ? -3.66 14.875 14.227 1 89.38 41 ASP B C 1
ATOM 1469 O O . ASP B 1 41 ? -3.373 13.875 13.562 1 89.38 41 ASP B O 1
ATOM 1473 N N . LEU B 1 42 ? -4.223 14.82 15.398 1 95.25 42 LEU B N 1
ATOM 1474 C CA . LEU B 1 42 ? -4.441 13.531 16.047 1 95.25 42 LEU B CA 1
ATOM 1475 C C . LEU B 1 42 ? -5.473 12.703 15.281 1 95.25 42 LEU B C 1
ATOM 1477 O O . LEU B 1 42 ? -5.398 11.477 15.258 1 95.25 42 LEU B O 1
ATOM 1481 N N . SER B 1 43 ? -6.387 13.383 14.664 1 94.88 43 SER B N 1
ATOM 1482 C CA . SER B 1 43 ? -7.438 12.672 13.945 1 94.88 43 SER B CA 1
ATOM 1483 C C . SER B 1 43 ? -6.859 11.812 12.828 1 94.88 43 SER B C 1
ATOM 1485 O O . SER B 1 43 ? -7.324 10.695 12.594 1 94.88 43 SER B O 1
ATOM 1487 N N . ASP B 1 44 ? -5.828 12.258 12.133 1 95.69 44 ASP B N 1
ATOM 1488 C CA . ASP B 1 44 ? -5.18 11.492 11.062 1 95.69 44 ASP B CA 1
ATOM 1489 C C . ASP B 1 44 ? -4.504 10.242 11.617 1 95.69 44 ASP B C 1
ATOM 1491 O O . ASP B 1 44 ? -4.52 9.188 10.984 1 95.69 44 ASP B O 1
ATOM 1495 N N . VAL B 1 45 ? -3.887 10.414 12.742 1 98.06 45 VAL B N 1
ATOM 1496 C CA . VAL B 1 45 ? -3.242 9.273 13.383 1 98.06 45 VAL B CA 1
ATOM 1497 C C . VAL B 1 45 ? -4.281 8.188 13.68 1 98.06 45 VAL B C 1
ATOM 1499 O O . VAL B 1 45 ? -4.078 7.02 13.344 1 98.06 45 VAL B O 1
ATOM 1502 N N . PHE B 1 46 ? -5.371 8.609 14.281 1 98.31 46 PHE B N 1
ATOM 1503 C CA . PHE B 1 46 ? -6.395 7.66 14.711 1 98.31 46 PHE B CA 1
ATOM 1504 C C . PHE B 1 46 ? -7.051 6.992 13.516 1 98.31 46 PHE B C 1
ATOM 1506 O O . PHE B 1 46 ? -7.316 5.789 13.539 1 98.31 46 PHE B O 1
ATOM 1513 N N . LYS B 1 47 ? -7.332 7.719 12.492 1 97.88 47 LYS B N 1
ATOM 1514 C CA . LYS B 1 47 ? -7.926 7.152 11.281 1 97.88 47 LYS B CA 1
ATOM 1515 C C . LYS B 1 47 ? -6.992 6.125 10.648 1 97.88 47 LYS B C 1
ATOM 1517 O O . LYS B 1 47 ? -7.422 5.023 10.305 1 97.88 47 LYS B O 1
ATOM 1522 N N . ALA B 1 48 ? -5.742 6.527 10.461 1 98.44 48 ALA B N 1
ATOM 1523 C CA . ALA B 1 48 ? -4.758 5.609 9.891 1 98.44 48 ALA B CA 1
ATOM 1524 C C . ALA B 1 48 ? -4.609 4.359 10.758 1 98.44 48 ALA B C 1
ATOM 1526 O O . ALA B 1 48 ? -4.496 3.248 10.234 1 98.44 48 ALA B O 1
ATOM 1527 N N . ASP B 1 49 ? -4.578 4.551 12.055 1 98.75 49 ASP B N 1
ATOM 1528 C CA . ASP B 1 49 ? -4.469 3.443 13 1 98.75 49 ASP B CA 1
ATOM 1529 C C . ASP B 1 49 ? -5.645 2.482 12.859 1 98.75 49 ASP B C 1
ATOM 1531 O O . ASP B 1 49 ? -5.473 1.264 12.922 1 98.75 49 ASP B O 1
ATOM 1535 N N . ALA B 1 50 ? -6.848 2.982 12.727 1 98.56 50 ALA B N 1
ATOM 1536 C CA . ALA B 1 50 ? -8.039 2.156 12.562 1 98.56 50 ALA B CA 1
ATOM 1537 C C . ALA B 1 50 ? -7.969 1.339 11.273 1 98.56 50 ALA B C 1
ATOM 1539 O O . ALA B 1 50 ? -8.266 0.142 11.273 1 98.56 50 ALA B O 1
ATOM 1540 N N . ILE B 1 51 ? -7.59 1.941 10.172 1 98.5 51 ILE B N 1
ATOM 1541 C CA . ILE B 1 51 ? -7.457 1.239 8.898 1 98.5 51 ILE B CA 1
ATOM 1542 C C . ILE B 1 51 ? -6.379 0.164 9.008 1 98.5 51 ILE B C 1
ATOM 1544 O O . ILE B 1 51 ? -6.547 -0.95 8.508 1 98.5 51 ILE B O 1
ATOM 1548 N N . TRP B 1 52 ? -5.293 0.504 9.656 1 98.5 52 TRP B N 1
ATOM 1549 C CA . TRP B 1 52 ? -4.227 -0.458 9.898 1 98.5 52 TRP B CA 1
ATOM 1550 C C . TRP B 1 52 ? -4.746 -1.667 10.672 1 98.5 52 TRP B C 1
ATOM 1552 O O . TRP B 1 52 ? -4.496 -2.811 10.289 1 98.5 52 TRP B O 1
ATOM 1562 N N . GLY B 1 53 ? -5.48 -1.462 11.719 1 98.25 53 GLY B N 1
ATOM 1563 C CA . GLY B 1 53 ? -6.047 -2.543 12.508 1 98.25 53 GLY B CA 1
ATOM 1564 C C . GLY B 1 53 ? -6.98 -3.438 11.711 1 98.25 53 GLY B C 1
ATOM 1565 O O . GLY B 1 53 ? -6.887 -4.664 11.789 1 98.25 53 GLY B O 1
ATOM 1566 N N . VAL B 1 54 ? -7.859 -2.848 10.977 1 98.62 54 VAL B N 1
ATOM 1567 C CA . VAL B 1 54 ? -8.797 -3.602 10.156 1 98.62 54 VAL B CA 1
ATOM 1568 C C . VAL B 1 54 ? -8.039 -4.398 9.102 1 98.62 54 VAL B C 1
ATOM 1570 O O . VAL B 1 54 ? -8.344 -5.57 8.859 1 98.62 54 VAL B O 1
ATOM 1573 N N . SER B 1 55 ? -7.07 -3.779 8.484 1 98.62 55 SER B N 1
ATOM 1574 C CA . SER B 1 55 ? -6.285 -4.453 7.453 1 98.62 55 SER B CA 1
ATOM 1575 C C . SER B 1 55 ? -5.527 -5.645 8.031 1 98.62 55 SER B C 1
ATOM 1577 O O . SER B 1 55 ? -5.438 -6.695 7.391 1 98.62 55 SER B O 1
ATOM 1579 N N . ALA B 1 56 ? -4.984 -5.422 9.211 1 98.56 56 ALA B N 1
ATOM 1580 C CA . ALA B 1 56 ? -4.293 -6.527 9.867 1 98.56 56 ALA B CA 1
ATOM 1581 C C . ALA B 1 56 ? -5.234 -7.707 10.086 1 98.56 56 ALA B C 1
ATOM 1583 O O . ALA B 1 56 ? -4.867 -8.859 9.836 1 98.56 56 ALA B O 1
ATOM 1584 N N . LEU B 1 57 ? -6.418 -7.438 10.547 1 98.44 57 LEU B N 1
ATOM 1585 C CA . LEU B 1 57 ? -7.41 -8.484 10.781 1 98.44 57 LEU B CA 1
ATOM 1586 C C . LEU B 1 57 ? -7.77 -9.195 9.477 1 98.44 57 LEU B C 1
ATOM 1588 O O . LEU B 1 57 ? -7.848 -10.422 9.438 1 98.44 57 LEU B O 1
ATOM 1592 N N . VAL B 1 58 ? -7.988 -8.461 8.414 1 98.69 58 VAL B N 1
ATOM 1593 C CA . VAL B 1 58 ? -8.305 -9.023 7.105 1 98.69 58 VAL B CA 1
ATOM 1594 C C . VAL B 1 58 ? -7.168 -9.93 6.641 1 98.69 58 VAL B C 1
ATOM 1596 O O . VAL B 1 58 ? -7.402 -11.047 6.18 1 98.69 58 VAL B O 1
ATOM 1599 N N . LEU B 1 59 ? -5.906 -9.477 6.773 1 98.75 59 LEU B N 1
ATOM 1600 C CA . LEU B 1 59 ? -4.746 -10.242 6.332 1 98.75 59 LEU B CA 1
ATOM 1601 C C . LEU B 1 59 ? -4.613 -11.531 7.133 1 98.75 59 LEU B C 1
ATOM 1603 O O . LEU B 1 59 ? -4.332 -12.594 6.566 1 98.75 59 LEU B O 1
ATOM 1607 N N . ILE B 1 60 ? -4.809 -11.414 8.414 1 98.44 60 ILE B N 1
ATOM 1608 C CA . ILE B 1 60 ? -4.684 -12.586 9.273 1 98.44 60 ILE B CA 1
ATOM 1609 C C . ILE B 1 60 ? -5.785 -13.594 8.938 1 98.44 60 ILE B C 1
ATOM 1611 O O . ILE B 1 60 ? -5.512 -14.773 8.727 1 98.44 60 ILE B O 1
ATOM 1615 N N . MET B 1 61 ? -7.027 -13.156 8.836 1 98.12 61 MET B N 1
ATOM 1616 C CA . MET B 1 61 ? -8.164 -14.039 8.578 1 98.12 61 MET B CA 1
ATOM 1617 C C . MET B 1 61 ? -8.055 -14.68 7.199 1 98.12 61 MET B C 1
ATOM 1619 O O . MET B 1 61 ? -8.203 -15.891 7.059 1 98.12 61 MET B O 1
ATOM 1623 N N . THR B 1 62 ? -7.785 -13.891 6.195 1 97.81 62 THR B N 1
ATOM 1624 C CA . THR B 1 62 ? -7.668 -14.453 4.852 1 97.81 62 THR B CA 1
ATOM 1625 C C . THR B 1 62 ? -6.441 -15.352 4.746 1 97.81 62 THR B C 1
ATOM 1627 O O . THR B 1 62 ? -6.465 -16.359 4.043 1 97.81 62 THR B O 1
ATOM 1630 N N . GLY B 1 63 ? -5.359 -14.992 5.406 1 96.19 63 GLY B N 1
ATOM 1631 C CA . GLY B 1 63 ? -4.18 -15.844 5.426 1 96.19 63 GLY B CA 1
ATOM 1632 C C . GLY B 1 63 ? -4.445 -17.219 6.016 1 96.19 63 GLY B C 1
ATOM 1633 O O . GLY B 1 63 ? -4.008 -18.219 5.469 1 96.19 63 GLY B O 1
ATOM 1634 N N . ILE B 1 64 ? -5.129 -17.219 7.145 1 95.88 64 ILE B N 1
ATOM 1635 C CA . ILE B 1 64 ? -5.48 -18.469 7.793 1 95.88 64 ILE B CA 1
ATOM 1636 C C . ILE B 1 64 ? -6.352 -19.312 6.863 1 95.88 64 ILE B C 1
ATOM 1638 O O . ILE B 1 64 ? -6.113 -20.5 6.684 1 95.88 64 ILE B O 1
ATOM 1642 N N . VAL B 1 65 ? -7.316 -18.75 6.227 1 95.31 65 VAL B N 1
ATOM 1643 C CA . VAL B 1 65 ? -8.219 -19.453 5.324 1 95.31 65 VAL B CA 1
ATOM 1644 C C . VAL B 1 65 ? -7.445 -19.984 4.117 1 95.31 65 VAL B C 1
ATOM 1646 O O . VAL B 1 65 ? -7.652 -21.109 3.684 1 95.31 65 VAL B O 1
ATOM 1649 N N . ARG B 1 66 ? -6.547 -19.234 3.627 1 93.75 66 ARG B N 1
ATOM 1650 C CA . ARG B 1 66 ? -5.766 -19.625 2.461 1 93.75 66 ARG B CA 1
ATOM 1651 C C . ARG B 1 66 ? -4.836 -20.797 2.801 1 93.75 66 ARG B C 1
ATOM 1653 O O . ARG B 1 66 ? -4.66 -21.719 1.998 1 93.75 66 ARG B O 1
ATOM 1660 N N . ALA B 1 67 ? -4.23 -20.734 3.875 1 91.56 67 ALA B N 1
ATOM 1661 C CA . ALA B 1 67 ? -3.246 -21.734 4.246 1 91.56 67 ALA B CA 1
ATOM 1662 C C . ALA B 1 67 ? -3.93 -23.016 4.715 1 91.56 67 ALA B C 1
ATOM 1664 O O . ALA B 1 67 ? -3.479 -24.125 4.398 1 91.56 67 ALA B O 1
ATOM 1665 N N . PHE B 1 68 ? -5.074 -22.891 5.422 1 90.75 68 PHE B N 1
ATOM 1666 C CA . PHE B 1 68 ? -5.59 -24.062 6.133 1 90.75 68 PHE B CA 1
ATOM 1667 C C . PHE B 1 68 ? -7.035 -24.344 5.738 1 90.75 68 PHE B C 1
ATOM 1669 O O . PHE B 1 68 ? -7.625 -25.328 6.18 1 90.75 68 PHE B O 1
ATOM 1676 N N . GLY B 1 69 ? -7.621 -23.531 4.984 1 89.44 69 GLY B N 1
ATOM 1677 C CA . GLY B 1 69 ? -9.016 -23.703 4.621 1 89.44 69 GLY B CA 1
ATOM 1678 C C . GLY B 1 69 ? -9.234 -24.734 3.533 1 89.44 69 GLY B C 1
ATOM 1679 O O . GLY B 1 69 ? -10.375 -25.016 3.164 1 89.44 69 GLY B O 1
ATOM 1680 N N . GLY B 1 70 ? -8.109 -25.234 2.969 1 85.94 70 GLY B N 1
ATOM 1681 C CA . GLY B 1 70 ? -8.219 -26.281 1.961 1 85.94 70 GLY B CA 1
ATOM 1682 C C . GLY B 1 70 ? -8.375 -25.734 0.553 1 85.94 70 GLY B C 1
ATOM 1683 O O . GLY B 1 70 ? -8.719 -26.469 -0.37 1 85.94 70 GLY B O 1
ATOM 1684 N N . PHE B 1 71 ? -8.148 -24.531 0.331 1 83 71 PHE B N 1
ATOM 1685 C CA . PHE B 1 71 ? -8.367 -23.891 -0.965 1 83 71 PHE B CA 1
ATOM 1686 C C . PHE B 1 71 ? -7.07 -23.844 -1.766 1 83 71 PHE B C 1
ATOM 1688 O O . PHE B 1 71 ? -7.094 -23.672 -2.986 1 83 71 PHE B O 1
ATOM 1695 N N . GLU B 1 72 ? -5.918 -24 -1.168 1 85.44 72 GLU B N 1
ATOM 1696 C CA . GLU B 1 72 ? -4.629 -23.859 -1.838 1 85.44 72 GLU B CA 1
ATOM 1697 C C . GLU B 1 72 ? -3.807 -25.141 -1.738 1 85.44 72 GLU B C 1
ATOM 1699 O O . GLU B 1 72 ? -4.242 -26.188 -2.193 1 85.44 72 GLU B O 1
ATOM 1704 N N . LYS B 1 73 ? -2.506 -25.141 -1.319 1 80.06 73 LYS B N 1
ATOM 1705 C CA . LYS B 1 73 ? -1.601 -26.281 -1.36 1 80.06 73 LYS B CA 1
ATOM 1706 C C . LYS B 1 73 ? -1.812 -27.188 -0.155 1 80.06 73 LYS B C 1
ATOM 1708 O O . LYS B 1 73 ? -1.35 -28.328 -0.146 1 80.06 73 LYS B O 1
ATOM 1713 N N . GLY B 1 74 ? -2.525 -26.656 0.81 1 78.12 74 GLY B N 1
ATOM 1714 C CA . GLY B 1 74 ? -2.832 -27.453 1.994 1 78.12 74 GLY B CA 1
ATOM 1715 C C . GLY B 1 74 ? -1.889 -27.172 3.15 1 78.12 74 GLY B C 1
ATOM 1716 O O . GLY B 1 74 ? -0.766 -26.703 2.947 1 78.12 74 GLY B O 1
ATOM 1717 N N . GLY B 1 75 ? -2.285 -27.484 4.328 1 80.12 75 GLY B N 1
ATOM 1718 C CA . GLY B 1 75 ? -1.57 -27.203 5.562 1 80.12 75 GLY B CA 1
ATOM 1719 C C . GLY B 1 75 ? -0.22 -27.891 5.641 1 80.12 75 GLY B C 1
ATOM 1720 O O . GLY B 1 75 ? 0.764 -27.297 6.078 1 80.12 75 GLY B O 1
ATOM 1721 N N . ASP B 1 76 ? -0.142 -29.125 5.281 1 80.75 76 ASP B N 1
ATOM 1722 C CA . ASP B 1 76 ? 1.104 -29.875 5.344 1 80.75 76 ASP B CA 1
ATOM 1723 C C . ASP B 1 76 ? 2.193 -29.219 4.504 1 80.75 76 ASP B C 1
ATOM 1725 O O . ASP B 1 76 ? 3.359 -29.188 4.902 1 80.75 76 ASP B O 1
ATOM 1729 N N . TYR B 1 77 ? 1.874 -28.781 3.449 1 81.12 77 TYR B N 1
ATOM 1730 C CA . TYR B 1 77 ? 2.822 -28.062 2.604 1 81.12 77 TYR B CA 1
ATOM 1731 C C . TYR B 1 77 ? 3.375 -26.844 3.318 1 81.12 77 TYR B C 1
ATOM 1733 O O . TYR B 1 77 ? 4.59 -26.641 3.373 1 81.12 77 TYR B O 1
ATOM 1741 N N . TYR B 1 78 ? 2.48 -26.109 3.887 1 84.25 78 TYR B N 1
ATOM 1742 C CA . TYR B 1 78 ? 2.854 -24.844 4.492 1 84.25 78 TYR B CA 1
ATOM 1743 C C . TYR B 1 78 ? 3.725 -25.062 5.723 1 84.25 78 TYR B C 1
ATOM 1745 O O . TYR B 1 78 ? 4.695 -24.328 5.941 1 84.25 78 TYR B O 1
ATOM 1753 N N . LEU B 1 79 ? 3.402 -26.016 6.418 1 85.94 79 LEU B N 1
ATOM 1754 C CA . LEU B 1 79 ? 4.105 -26.219 7.68 1 85.94 79 LEU B CA 1
ATOM 1755 C C . LEU B 1 79 ? 5.539 -26.672 7.434 1 85.94 79 LEU B C 1
ATOM 1757 O O . LEU B 1 79 ? 6.41 -26.484 8.289 1 85.94 79 LEU B O 1
ATOM 1761 N N . HIS B 1 80 ? 5.832 -27.156 6.312 1 88.38 80 HIS B N 1
ATOM 1762 C CA . HIS B 1 80 ? 7.188 -27.625 6.035 1 88.38 80 HIS B CA 1
ATOM 1763 C C . HIS B 1 80 ? 7.969 -26.594 5.227 1 88.38 80 HIS B C 1
ATOM 1765 O O . HIS B 1 80 ? 9.172 -26.75 5.004 1 88.38 80 HIS B O 1
ATOM 1771 N N . ALA B 1 81 ? 7.336 -25.547 4.871 1 91.44 81 ALA B N 1
ATOM 1772 C CA . ALA B 1 81 ? 7.961 -24.531 4.027 1 91.44 81 ALA B CA 1
ATOM 1773 C C . ALA B 1 81 ? 8.688 -23.484 4.871 1 91.44 81 ALA B C 1
ATOM 1775 O O . ALA B 1 81 ? 8.055 -22.719 5.598 1 91.44 81 ALA B O 1
ATOM 1776 N N . PRO B 1 82 ? 9.945 -23.375 4.789 1 95 82 PRO B N 1
ATOM 1777 C CA . PRO B 1 82 ? 10.695 -22.422 5.605 1 95 82 PRO B CA 1
ATOM 1778 C C . PRO B 1 82 ? 10.258 -20.984 5.375 1 95 82 PRO B C 1
ATOM 1780 O O . PRO B 1 82 ? 10.242 -20.172 6.312 1 95 82 PRO B O 1
ATOM 1783 N N . LEU B 1 83 ? 9.969 -20.719 4.16 1 95.88 83 LEU B N 1
ATOM 1784 C CA . LEU B 1 83 ? 9.539 -19.359 3.859 1 95.88 83 LEU B CA 1
ATOM 1785 C C . LEU B 1 83 ? 8.195 -19.047 4.512 1 95.88 83 LEU B C 1
ATOM 1787 O O . LEU B 1 83 ? 7.914 -17.906 4.875 1 95.88 83 LEU B O 1
ATOM 1791 N N . PHE B 1 84 ? 7.371 -19.984 4.695 1 96.06 84 PHE B N 1
ATOM 1792 C CA . PHE B 1 84 ? 6.137 -19.812 5.449 1 96.06 84 PHE B CA 1
ATOM 1793 C C . PHE B 1 84 ? 6.434 -19.438 6.895 1 96.06 84 PHE B C 1
ATOM 1795 O O . PHE B 1 84 ? 5.832 -18.5 7.438 1 96.06 84 PHE B O 1
ATOM 1802 N N . HIS B 1 85 ? 7.344 -20.094 7.492 1 96.38 85 HIS B N 1
ATOM 1803 C CA . HIS B 1 85 ? 7.723 -19.812 8.867 1 96.38 85 HIS B CA 1
ATOM 1804 C C . HIS B 1 85 ? 8.336 -18.422 8.992 1 96.38 85 HIS B C 1
ATOM 1806 O O . HIS B 1 85 ? 8.141 -17.734 10 1 96.38 85 HIS B O 1
ATOM 1812 N N . LEU B 1 86 ? 9.039 -18.047 8.016 1 97.1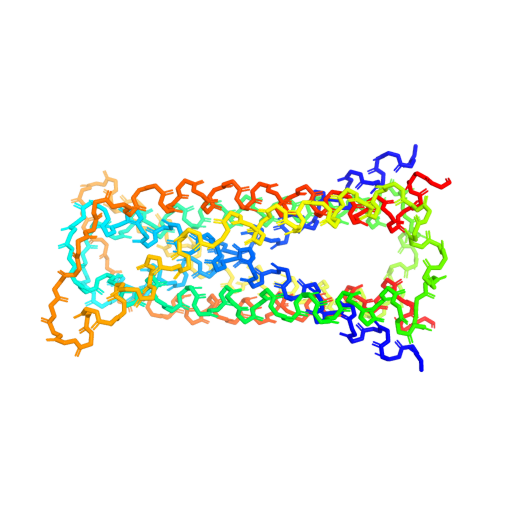2 86 LEU B N 1
ATOM 1813 C CA . LEU B 1 86 ? 9.633 -16.703 8.016 1 97.12 86 LEU B CA 1
ATOM 1814 C C . LEU B 1 86 ? 8.547 -15.633 8.023 1 97.12 86 LEU B C 1
ATOM 1816 O O . LEU B 1 86 ? 8.602 -14.703 8.828 1 97.12 86 LEU B O 1
ATOM 1820 N N . LYS B 1 87 ? 7.598 -15.844 7.098 1 97.56 87 LYS B N 1
ATOM 1821 C CA . LYS B 1 87 ? 6.578 -14.797 7.039 1 97.56 87 LYS B CA 1
ATOM 1822 C C . LYS B 1 87 ? 5.688 -14.828 8.273 1 97.56 87 LYS B C 1
ATOM 1824 O O . LYS B 1 87 ? 5.258 -13.781 8.766 1 97.56 87 LYS B O 1
ATOM 1829 N N . MET B 1 88 ? 5.434 -15.93 8.867 1 97.56 88 MET B N 1
ATOM 1830 C CA . MET B 1 88 ? 4.652 -16.016 10.094 1 97.56 88 MET B CA 1
ATOM 1831 C C . MET B 1 88 ? 5.43 -15.422 11.273 1 97.56 88 MET B C 1
ATOM 1833 O O . MET B 1 88 ? 4.844 -14.789 12.156 1 97.56 88 MET B O 1
ATOM 1837 N N . GLY B 1 89 ? 6.691 -15.703 11.32 1 98.38 89 GLY B N 1
ATOM 1838 C CA . GLY B 1 89 ? 7.523 -15.086 12.344 1 98.38 89 GLY B CA 1
ATOM 1839 C C . GLY B 1 89 ? 7.543 -13.57 12.258 1 98.38 89 GLY B C 1
ATOM 1840 O O . GLY B 1 89 ? 7.461 -12.883 13.281 1 98.38 89 GLY B O 1
ATOM 1841 N N . ALA B 1 90 ? 7.688 -13.094 11.039 1 98.69 90 ALA B N 1
ATOM 1842 C CA . ALA B 1 90 ? 7.641 -11.648 10.828 1 98.69 90 ALA B CA 1
ATOM 1843 C C . ALA B 1 90 ? 6.297 -11.07 11.273 1 98.69 90 ALA B C 1
ATOM 1845 O O . ALA B 1 90 ? 6.246 -10.016 11.898 1 98.69 90 ALA B O 1
ATOM 1846 N N . LEU B 1 91 ? 5.215 -11.805 10.898 1 98.69 91 LEU B N 1
ATOM 1847 C CA . LEU B 1 91 ? 3.889 -11.383 11.32 1 98.69 91 LEU B CA 1
ATOM 1848 C C . LEU B 1 91 ? 3.795 -11.336 12.844 1 98.69 91 LEU B C 1
ATOM 1850 O O . LEU B 1 91 ? 3.297 -10.359 13.414 1 98.69 91 LEU B O 1
ATOM 1854 N N . ALA B 1 92 ? 4.266 -12.336 13.508 1 98.69 92 ALA B N 1
ATOM 1855 C CA . ALA B 1 92 ? 4.254 -12.383 14.969 1 98.69 92 ALA B CA 1
ATOM 1856 C C . ALA B 1 92 ? 5.016 -11.195 15.555 1 98.69 92 ALA B C 1
ATOM 1858 O O . ALA B 1 92 ? 4.555 -10.562 16.516 1 98.69 92 ALA B O 1
ATOM 1859 N N . LEU B 1 93 ? 6.141 -10.914 14.977 1 98.81 93 LEU B N 1
ATOM 1860 C CA . LEU B 1 93 ? 6.953 -9.797 15.453 1 98.81 93 LEU B CA 1
ATOM 1861 C C . LEU B 1 93 ? 6.215 -8.477 15.266 1 98.81 93 LEU B C 1
ATOM 1863 O O . LEU B 1 93 ? 6.246 -7.617 16.156 1 98.81 93 LEU B O 1
ATOM 1867 N N . ILE B 1 94 ? 5.566 -8.312 14.133 1 98.88 94 ILE B N 1
ATOM 1868 C CA . ILE B 1 94 ? 4.773 -7.113 13.883 1 98.88 94 ILE B CA 1
ATOM 1869 C C . ILE B 1 94 ? 3.709 -6.961 14.969 1 98.88 94 ILE B C 1
ATOM 1871 O O . ILE B 1 94 ? 3.533 -5.879 15.531 1 98.88 94 ILE B O 1
ATOM 1875 N N . LEU B 1 95 ? 2.992 -8.047 15.266 1 98.56 95 LEU B N 1
ATOM 1876 C CA . LEU B 1 95 ? 1.908 -8.008 16.234 1 98.56 95 LEU B CA 1
ATOM 1877 C C . LEU B 1 95 ? 2.443 -7.695 17.641 1 98.56 95 LEU B C 1
ATOM 1879 O O . LEU B 1 95 ? 1.834 -6.926 18.375 1 98.56 95 LEU B O 1
ATOM 1883 N N . VAL B 1 96 ? 3.58 -8.281 17.969 1 98.81 96 VAL B N 1
ATOM 1884 C CA . VAL B 1 96 ? 4.191 -8.023 19.266 1 98.81 96 VAL B CA 1
ATOM 1885 C C . VAL B 1 96 ? 4.621 -6.562 19.359 1 98.81 96 VAL B C 1
ATOM 1887 O O . VAL B 1 96 ? 4.328 -5.883 20.344 1 98.81 96 VAL B O 1
ATOM 1890 N N . LEU B 1 97 ? 5.277 -6.023 18.359 1 98.75 97 LEU B N 1
ATOM 1891 C CA . LEU B 1 97 ? 5.711 -4.633 18.328 1 98.75 97 LEU B CA 1
ATOM 1892 C C . LEU B 1 97 ? 4.516 -3.689 18.391 1 98.75 97 LEU B C 1
ATOM 1894 O O . LEU B 1 97 ? 4.598 -2.607 18.984 1 98.75 97 LEU B O 1
ATOM 1898 N N . GLU B 1 98 ? 3.457 -4.094 17.812 1 98.81 98 GLU B N 1
ATOM 1899 C CA . GLU B 1 98 ? 2.26 -3.268 17.703 1 98.81 98 GLU B CA 1
ATOM 1900 C C . GLU B 1 98 ? 1.635 -3.014 19.078 1 98.81 98 GLU B C 1
ATOM 1902 O O . GLU B 1 98 ? 0.922 -2.025 19.266 1 98.81 98 GLU B O 1
ATOM 1907 N N . LEU B 1 99 ? 1.865 -3.832 20.047 1 98.62 99 LEU B N 1
ATOM 1908 C CA . LEU B 1 99 ? 1.255 -3.693 21.359 1 98.62 99 LEU B CA 1
ATOM 1909 C C . LEU B 1 99 ? 1.598 -2.342 21.969 1 98.62 99 LEU B C 1
ATOM 1911 O O . LEU B 1 99 ? 0.767 -1.738 22.656 1 98.62 99 LEU B O 1
ATOM 1915 N N . VAL B 1 100 ? 2.752 -1.854 21.672 1 98.5 100 VAL B N 1
ATOM 1916 C CA . VAL B 1 100 ? 3.234 -0.618 22.281 1 98.5 100 VAL B CA 1
ATOM 1917 C C . VAL B 1 100 ? 2.453 0.571 21.719 1 98.5 100 VAL B C 1
ATOM 1919 O O . VAL B 1 100 ? 1.758 1.267 22.469 1 98.5 100 VAL B O 1
ATOM 1922 N N . PRO B 1 101 ? 2.5 0.772 20.453 1 98.62 101 PRO B N 1
ATOM 1923 C CA . PRO B 1 101 ? 1.705 1.901 19.969 1 98.62 101 PRO B CA 1
ATOM 1924 C C . PRO B 1 101 ? 0.204 1.688 20.156 1 98.62 101 PRO B C 1
ATOM 1926 O O . PRO B 1 101 ? -0.541 2.652 20.344 1 98.62 101 PRO B O 1
ATOM 1929 N N . MET B 1 102 ? -0.246 0.44 20.016 1 98.5 102 MET B N 1
ATOM 1930 C CA . MET B 1 102 ? -1.668 0.166 20.203 1 98.5 102 MET B CA 1
ATOM 1931 C C . MET B 1 102 ? -2.145 0.659 21.562 1 98.5 102 MET B C 1
ATOM 1933 O O . MET B 1 102 ? -3.131 1.392 21.656 1 98.5 102 MET B O 1
ATOM 1937 N N . THR B 1 103 ? -1.489 0.332 22.625 1 98.19 103 THR B N 1
ATOM 1938 C CA . THR B 1 103 ? -1.885 0.742 23.953 1 98.19 103 THR B CA 1
ATOM 1939 C C . THR B 1 103 ? -1.745 2.252 24.125 1 98.19 103 THR B C 1
ATOM 1941 O O . THR B 1 103 ? -2.6 2.896 24.734 1 98.19 103 THR B O 1
ATOM 1944 N N . GLY B 1 104 ? -0.647 2.785 23.609 1 98.12 104 GLY B N 1
ATOM 1945 C CA . GLY B 1 104 ? -0.458 4.227 23.672 1 98.12 104 GLY B CA 1
ATOM 1946 C C . GLY B 1 104 ? -1.55 5 22.953 1 98.12 104 GLY B C 1
ATOM 1947 O O . GLY B 1 104 ? -2.064 5.988 23.484 1 98.12 104 GLY B O 1
ATOM 1948 N N . LEU B 1 105 ? -1.925 4.566 21.859 1 98.25 105 LEU B N 1
ATOM 1949 C CA . LEU B 1 105 ? -2.9 5.293 21.062 1 98.25 105 LEU B CA 1
ATOM 1950 C C . LEU B 1 105 ? -4.305 5.141 21.641 1 98.25 105 LEU B C 1
ATOM 1952 O O . LEU B 1 105 ? -5.133 6.043 21.516 1 98.25 105 LEU B O 1
ATOM 1956 N N . ILE B 1 106 ? -4.566 4.012 22.266 1 98.06 106 ILE B N 1
ATOM 1957 C CA . ILE B 1 106 ? -5.828 3.869 22.984 1 98.06 106 ILE B CA 1
ATOM 1958 C C . ILE B 1 106 ? -5.914 4.918 24.078 1 98.06 106 ILE B C 1
ATOM 1960 O O . ILE B 1 106 ? -6.945 5.574 24.25 1 98.06 106 ILE B O 1
ATOM 1964 N N . ARG B 1 107 ? -4.812 5.105 24.781 1 97.81 107 ARG B N 1
ATOM 1965 C CA . ARG B 1 107 ? -4.77 6.129 25.828 1 97.81 107 ARG B CA 1
ATOM 1966 C C . ARG B 1 107 ? -4.949 7.523 25.234 1 97.81 107 ARG B C 1
ATOM 1968 O O . ARG B 1 107 ? -5.645 8.367 25.812 1 97.81 107 ARG B O 1
ATOM 1975 N N . TRP B 1 108 ? -4.258 7.703 24.109 1 97.81 108 TRP B N 1
ATOM 1976 C CA . TRP B 1 108 ? -4.414 8.984 23.438 1 97.81 108 TRP B CA 1
ATOM 1977 C C . TRP B 1 108 ? -5.875 9.25 23.094 1 97.81 108 TRP B C 1
ATOM 1979 O O . TRP B 1 108 ? -6.371 10.367 23.25 1 97.81 108 TRP B O 1
ATOM 1989 N N . ARG B 1 109 ? -6.555 8.242 22.594 1 97.38 109 ARG B N 1
ATOM 1990 C CA . ARG B 1 109 ? -7.957 8.383 22.219 1 97.38 109 ARG B CA 1
ATOM 1991 C C . ARG B 1 109 ? -8.82 8.719 23.438 1 97.38 109 ARG B C 1
ATOM 1993 O O . ARG B 1 109 ? -9.703 9.57 23.344 1 97.38 109 ARG B O 1
ATOM 2000 N N . MET B 1 110 ? -8.57 8.086 24.484 1 97.5 110 MET B N 1
ATOM 2001 C CA . MET B 1 110 ? -9.336 8.336 25.719 1 97.5 110 MET B CA 1
ATOM 2002 C C . MET B 1 110 ? -9.133 9.773 26.203 1 97.5 110 MET B C 1
ATOM 2004 O O . MET B 1 110 ? -10.094 10.438 26.594 1 97.5 110 MET B O 1
ATOM 2008 N N . THR B 1 111 ? -7.961 10.188 26.188 1 97.06 111 THR B N 1
ATOM 2009 C CA . THR B 1 111 ? -7.648 11.555 26.609 1 97.06 111 THR B CA 1
ATOM 2010 C C . THR B 1 111 ? -8.297 12.562 25.672 1 97.06 111 THR B C 1
ATOM 2012 O O . THR B 1 111 ? -8.891 13.547 26.125 1 97.06 111 THR B O 1
ATOM 2015 N N . ALA B 1 112 ? -8.188 12.32 24.406 1 95.38 112 ALA B N 1
ATOM 2016 C CA . ALA B 1 112 ? -8.758 13.219 23.406 1 95.38 112 ALA B CA 1
ATOM 2017 C C . ALA B 1 112 ? -10.273 13.289 23.531 1 95.38 112 ALA B C 1
ATOM 2019 O O . ALA B 1 112 ? -10.875 14.344 23.312 1 95.38 112 ALA B O 1
ATOM 2020 N N . ARG B 1 113 ? -10.883 12.25 23.812 1 94.69 113 ARG B N 1
ATOM 2021 C CA . ARG B 1 113 ? -12.336 12.195 23.969 1 94.69 113 ARG B CA 1
ATOM 2022 C C . ARG B 1 113 ? -12.797 13.086 25.125 1 94.69 113 ARG B C 1
ATOM 2024 O O . ARG B 1 113 ? -13.93 13.562 25.141 1 94.69 113 ARG B O 1
ATOM 2031 N N . ARG B 1 114 ? -11.891 13.352 26.078 1 95.69 114 ARG B N 1
ATOM 2032 C CA . ARG B 1 114 ? -12.195 14.211 27.219 1 95.69 114 ARG B CA 1
ATOM 2033 C C . ARG B 1 114 ? -11.875 15.664 26.906 1 95.69 114 ARG B C 1
ATOM 2035 O O . ARG B 1 114 ? -11.953 16.531 27.797 1 95.69 114 ARG B O 1
ATOM 2042 N N . GLY B 1 115 ? -11.445 15.844 25.672 1 93.19 115 GLY B N 1
ATOM 2043 C CA . GLY B 1 115 ? -11.133 17.203 25.266 1 93.19 115 GLY B CA 1
ATOM 2044 C C . GLY B 1 115 ? -9.75 17.656 25.688 1 93.19 115 GLY B C 1
ATOM 2045 O O . GLY B 1 115 ? -9.461 18.844 25.719 1 93.19 115 GLY B O 1
ATOM 2046 N N . MET B 1 116 ? -8.891 16.703 26.078 1 94.5 116 MET B N 1
ATOM 2047 C CA . MET B 1 116 ? -7.539 17.031 26.516 1 94.5 116 MET B CA 1
ATOM 2048 C C . MET B 1 116 ? -6.504 16.578 25.5 1 94.5 116 MET B C 1
ATOM 2050 O O . MET B 1 116 ? -6.746 15.633 24.75 1 94.5 116 MET B O 1
ATOM 2054 N N . LEU B 1 117 ? -5.406 17.281 25.438 1 94.12 117 LEU B N 1
ATOM 2055 C CA . LEU B 1 117 ? -4.297 16.875 24.594 1 94.12 117 LEU B CA 1
ATOM 2056 C C . LEU B 1 117 ? -3.451 15.805 25.281 1 94.12 117 LEU B C 1
ATOM 2058 O O . LEU B 1 117 ? -2.953 16.016 26.391 1 94.12 117 LEU B O 1
ATOM 2062 N N . PRO B 1 118 ? -3.379 14.711 24.672 1 96 118 PRO B N 1
ATOM 2063 C CA . PRO B 1 118 ? -2.531 13.68 25.266 1 96 118 PRO B CA 1
ATOM 2064 C C . PRO B 1 118 ? -1.059 14.078 25.328 1 96 118 PRO B C 1
ATOM 2066 O O . PRO B 1 118 ? -0.662 15.062 24.688 1 96 118 PRO B O 1
ATOM 2069 N N . GLU B 1 119 ? -0.352 13.352 26.219 1 94.5 119 GLU B N 1
ATOM 2070 C CA . GLU B 1 119 ? 1.101 13.5 26.219 1 94.5 119 GLU B CA 1
ATOM 2071 C C . GLU B 1 119 ? 1.718 12.891 24.969 1 94.5 119 GLU B C 1
ATOM 2073 O O . GLU B 1 119 ? 1.734 11.664 24.812 1 94.5 119 GLU B O 1
ATOM 2078 N N . LEU B 1 120 ? 2.318 13.734 24.141 1 96.12 120 LEU B N 1
ATOM 2079 C CA . LEU B 1 120 ? 2.709 13.305 22.797 1 96.12 120 LEU B CA 1
ATOM 2080 C C . LEU B 1 120 ? 4.195 12.977 22.75 1 96.12 120 LEU B C 1
ATOM 2082 O O . LEU B 1 120 ? 4.773 12.859 21.656 1 96.12 120 LEU B O 1
ATOM 2086 N N . ALA B 1 121 ? 4.898 12.773 23.828 1 94.75 121 ALA B N 1
ATOM 2087 C CA . ALA B 1 121 ? 6.34 12.57 23.906 1 94.75 121 ALA B CA 1
ATOM 2088 C C . ALA B 1 121 ? 6.754 11.289 23.188 1 94.75 121 ALA B C 1
ATOM 2090 O O . ALA B 1 121 ? 7.871 11.188 22.672 1 94.75 121 ALA B O 1
ATOM 2091 N N . ARG B 1 122 ? 5.844 10.344 23.109 1 97.06 122 ARG B N 1
ATOM 2092 C CA . ARG B 1 122 ? 6.199 9.047 22.547 1 97.06 122 ARG B CA 1
ATOM 2093 C C . ARG B 1 122 ? 5.836 8.961 21.078 1 97.06 122 ARG B C 1
ATOM 2095 O O . ARG B 1 122 ? 5.988 7.914 20.438 1 97.06 122 ARG B O 1
ATOM 2102 N N . ALA B 1 123 ? 5.391 9.992 20.469 1 98 123 ALA B N 1
ATOM 2103 C CA . ALA B 1 123 ? 4.941 9.992 19.078 1 98 123 ALA B CA 1
ATOM 2104 C C . ALA B 1 123 ? 6.051 9.516 18.156 1 98 123 ALA B C 1
ATOM 2106 O O . ALA B 1 123 ? 5.82 8.664 17.281 1 98 123 ALA B O 1
ATOM 2107 N N . ARG B 1 124 ? 7.25 10.016 18.359 1 97.62 124 ARG B N 1
ATOM 2108 C CA . ARG B 1 124 ? 8.359 9.641 17.484 1 97.62 124 ARG B CA 1
ATOM 2109 C C . ARG B 1 124 ? 8.734 8.172 17.672 1 97.62 124 ARG B C 1
ATOM 2111 O O . ARG B 1 124 ? 9.125 7.5 16.719 1 97.62 124 ARG B O 1
ATOM 2118 N N . ALA B 1 125 ? 8.664 7.711 18.875 1 98.38 125 ALA B N 1
ATOM 2119 C CA . ALA B 1 125 ? 8.938 6.301 19.141 1 98.38 125 ALA B CA 1
ATOM 2120 C C . ALA B 1 125 ? 7.926 5.398 18.438 1 98.38 125 ALA B C 1
ATOM 2122 O O . ALA B 1 125 ? 8.289 4.363 17.875 1 98.38 125 ALA B O 1
ATOM 2123 N N . TYR B 1 126 ? 6.656 5.77 18.5 1 98.69 126 TYR B N 1
ATOM 2124 C CA . TYR B 1 126 ? 5.629 5.016 17.797 1 98.69 126 TYR B CA 1
ATOM 2125 C C . TYR B 1 126 ? 5.891 5.004 16.281 1 98.69 126 TYR B C 1
ATOM 2127 O O . TYR B 1 126 ? 5.715 3.975 15.633 1 98.69 126 TYR B O 1
ATOM 2135 N N . ALA B 1 127 ? 6.359 6.09 15.758 1 98.44 127 ALA B N 1
ATOM 2136 C CA . ALA B 1 127 ? 6.684 6.16 14.336 1 98.44 127 ALA B CA 1
ATOM 2137 C C . ALA B 1 127 ? 7.844 5.23 13.992 1 98.44 127 ALA B C 1
ATOM 2139 O O . ALA B 1 127 ? 7.84 4.594 12.93 1 98.44 127 ALA B O 1
ATOM 2140 N N . ARG B 1 128 ? 8.828 5.164 14.852 1 98.62 128 ARG B N 1
ATOM 2141 C CA . ARG B 1 128 ? 9.953 4.262 14.625 1 98.62 128 ARG B CA 1
ATOM 2142 C C . ARG B 1 128 ? 9.484 2.809 14.578 1 98.62 128 ARG B C 1
ATOM 2144 O O . ARG B 1 128 ? 9.953 2.025 13.75 1 98.62 128 ARG B O 1
ATOM 2151 N N . ILE B 1 129 ? 8.602 2.479 15.445 1 98.81 129 ILE B N 1
ATOM 2152 C CA . ILE B 1 129 ? 8.031 1.138 15.438 1 98.81 129 ILE B CA 1
ATOM 2153 C C . ILE B 1 129 ? 7.301 0.899 14.117 1 98.81 129 ILE B C 1
ATOM 2155 O O . ILE B 1 129 ? 7.426 -0.171 13.516 1 98.81 129 ILE B O 1
ATOM 2159 N N . GLY B 1 130 ? 6.527 1.854 13.664 1 98.69 130 GLY B N 1
ATOM 2160 C CA . GLY B 1 130 ? 5.852 1.753 12.383 1 98.69 130 GLY B CA 1
ATOM 2161 C C . GLY B 1 130 ? 6.801 1.506 11.227 1 98.69 130 GLY B C 1
ATOM 2162 O O . GLY B 1 130 ? 6.477 0.756 10.305 1 98.69 130 GLY B O 1
ATOM 2163 N N . HIS B 1 131 ? 7.988 2.164 11.258 1 98.5 131 HIS B N 1
ATOM 2164 C CA . HIS B 1 131 ? 8.992 1.953 10.219 1 98.5 131 HIS B CA 1
ATOM 2165 C C . HIS B 1 131 ? 9.492 0.511 10.219 1 98.5 131 HIS B C 1
ATOM 2167 O O . HIS B 1 131 ? 9.633 -0.099 9.156 1 98.5 131 HIS B O 1
ATOM 2173 N N . VAL B 1 132 ? 9.727 0.01 11.359 1 98.81 132 VAL B N 1
ATOM 2174 C CA . VAL B 1 132 ? 10.164 -1.377 11.484 1 98.81 132 VAL B CA 1
ATOM 2175 C C . VAL B 1 132 ? 9.07 -2.312 10.984 1 98.81 132 VAL B C 1
ATOM 2177 O O . VAL B 1 132 ? 9.352 -3.277 10.266 1 98.81 132 VAL B O 1
ATOM 2180 N N . GLN B 1 133 ? 7.852 -2.016 11.344 1 98.88 133 GLN B N 1
ATOM 2181 C CA . GLN B 1 133 ? 6.73 -2.826 10.883 1 98.88 133 GLN B CA 1
ATOM 2182 C C . GLN B 1 133 ? 6.629 -2.816 9.359 1 98.88 133 GLN B C 1
ATOM 2184 O O . GLN B 1 133 ? 6.395 -3.855 8.742 1 98.88 133 GLN B O 1
ATOM 2189 N N . ALA B 1 134 ? 6.809 -1.67 8.75 1 98.56 134 ALA B N 1
ATOM 2190 C CA . ALA B 1 134 ? 6.793 -1.581 7.293 1 98.56 134 ALA B CA 1
ATOM 2191 C C . ALA B 1 134 ? 7.902 -2.436 6.68 1 98.56 134 ALA B C 1
ATOM 2193 O O . ALA B 1 134 ? 7.691 -3.1 5.664 1 98.56 134 ALA B O 1
ATOM 2194 N N . MET B 1 135 ? 9.07 -2.445 7.281 1 98.69 135 MET B N 1
ATOM 2195 C CA . MET B 1 135 ? 10.18 -3.271 6.812 1 98.69 135 MET B CA 1
ATOM 2196 C C . MET B 1 135 ? 9.836 -4.754 6.934 1 98.69 135 MET B C 1
ATOM 2198 O O . MET B 1 135 ? 10.172 -5.547 6.047 1 98.69 135 MET B O 1
ATOM 2202 N N . LEU B 1 136 ? 9.227 -5.102 8 1 98.88 136 LEU B N 1
ATOM 2203 C CA . LEU B 1 136 ? 8.82 -6.488 8.203 1 98.88 136 LEU B CA 1
ATOM 2204 C C . LEU B 1 136 ? 7.758 -6.898 7.191 1 98.88 136 LEU B C 1
ATOM 2206 O O . LEU B 1 136 ? 7.734 -8.047 6.742 1 98.88 136 LEU B O 1
ATOM 2210 N N . VAL B 1 137 ? 6.887 -5.996 6.828 1 98.75 137 VAL B N 1
ATOM 2211 C CA . VAL B 1 137 ? 5.914 -6.27 5.777 1 98.75 137 VAL B CA 1
ATOM 2212 C C . VAL B 1 137 ? 6.637 -6.574 4.469 1 98.75 137 VAL B C 1
ATOM 2214 O O . VAL B 1 137 ? 6.25 -7.484 3.732 1 98.75 137 VAL B O 1
ATOM 2217 N N . ALA B 1 138 ? 7.688 -5.805 4.18 1 98.56 138 ALA B N 1
ATOM 2218 C CA . ALA B 1 138 ? 8.484 -6.062 2.984 1 98.56 138 ALA B CA 1
ATOM 2219 C C . ALA B 1 138 ? 9.109 -7.453 3.031 1 98.56 138 ALA B C 1
ATOM 2221 O O . ALA B 1 138 ? 9.172 -8.148 2.016 1 98.56 138 ALA B O 1
ATOM 2222 N N . VAL B 1 139 ? 9.57 -7.867 4.184 1 98.69 139 VAL B N 1
ATOM 2223 C CA . VAL B 1 139 ? 10.125 -9.203 4.375 1 98.69 139 VAL B CA 1
ATOM 2224 C C . VAL B 1 139 ? 9.047 -10.25 4.09 1 98.69 139 VAL B C 1
ATOM 2226 O O . VAL B 1 139 ? 9.312 -11.258 3.432 1 98.69 139 VAL B O 1
ATOM 2229 N N . ILE B 1 140 ? 7.863 -10.016 4.562 1 98.81 140 ILE B N 1
ATOM 2230 C CA . ILE B 1 140 ? 6.754 -10.938 4.348 1 98.81 140 ILE B CA 1
ATOM 2231 C C . ILE B 1 140 ? 6.465 -11.055 2.852 1 98.81 140 ILE B C 1
ATOM 2233 O O . ILE B 1 140 ? 6.266 -12.156 2.34 1 98.81 140 ILE B O 1
ATOM 2237 N N . VAL B 1 141 ? 6.488 -9.945 2.143 1 98.44 141 VAL B N 1
ATOM 2238 C CA . VAL B 1 141 ? 6.227 -9.945 0.707 1 98.44 141 VAL B CA 1
ATOM 2239 C C . VAL B 1 141 ? 7.305 -10.75 -0.018 1 98.44 141 VAL B C 1
ATOM 2241 O O . VAL B 1 141 ? 7 -11.531 -0.921 1 98.44 141 VAL B O 1
ATOM 2244 N N . LEU B 1 142 ? 8.547 -10.547 0.418 1 98.19 142 LEU B N 1
ATOM 2245 C CA . LEU B 1 142 ? 9.648 -11.305 -0.166 1 98.19 142 LEU B CA 1
ATOM 2246 C C . LEU B 1 142 ? 9.461 -12.797 0.046 1 98.19 142 LEU B C 1
ATOM 2248 O O . LEU B 1 142 ? 9.609 -13.586 -0.89 1 98.19 142 LEU B O 1
ATOM 2252 N N . ALA B 1 143 ? 9.148 -13.164 1.247 1 97.81 143 ALA B N 1
ATOM 2253 C CA . ALA B 1 143 ? 8.93 -14.57 1.573 1 97.81 143 ALA B CA 1
ATOM 2254 C C . ALA B 1 143 ? 7.742 -15.133 0.804 1 97.81 143 ALA B C 1
ATOM 2256 O O . ALA B 1 143 ? 7.809 -16.25 0.268 1 97.81 143 ALA B O 1
ATOM 2257 N N . ALA B 1 144 ? 6.66 -14.43 0.765 1 96.62 144 ALA B N 1
ATOM 2258 C CA . ALA B 1 144 ? 5.453 -14.875 0.079 1 96.62 144 ALA B CA 1
ATOM 2259 C C . ALA B 1 144 ? 5.703 -15.062 -1.414 1 96.62 144 ALA B C 1
ATOM 2261 O O . ALA B 1 144 ? 5.25 -16.047 -2.008 1 96.62 144 ALA B O 1
ATOM 2262 N N . ALA B 1 145 ? 6.398 -14.102 -2.021 1 96.31 145 ALA B N 1
ATOM 2263 C CA . ALA B 1 145 ? 6.727 -14.203 -3.441 1 96.31 145 ALA B CA 1
ATOM 2264 C C . ALA B 1 145 ? 7.57 -15.445 -3.721 1 96.31 145 ALA B C 1
ATOM 2266 O O . ALA B 1 145 ? 7.383 -16.109 -4.738 1 96.31 145 ALA B O 1
ATOM 2267 N N . GLY B 1 146 ? 8.492 -15.719 -2.842 1 95.06 146 GLY B N 1
ATOM 2268 C CA . GLY B 1 146 ? 9.312 -16.906 -2.986 1 95.06 146 GLY B CA 1
ATOM 2269 C C . GLY B 1 146 ? 8.516 -18.203 -2.875 1 95.06 146 GLY B C 1
ATOM 2270 O O . GLY B 1 146 ? 8.703 -19.125 -3.664 1 95.06 146 GLY B O 1
ATOM 2271 N N . MET B 1 147 ? 7.648 -18.219 -1.942 1 92.75 147 MET B N 1
ATOM 2272 C CA . MET B 1 147 ? 6.801 -19.391 -1.762 1 92.75 147 MET B CA 1
ATOM 2273 C C . MET B 1 147 ? 5.961 -19.656 -3.008 1 92.75 147 MET B C 1
ATOM 2275 O O . MET B 1 147 ? 5.793 -20.812 -3.42 1 92.75 147 MET B O 1
ATOM 2279 N N . ALA B 1 148 ? 5.395 -18.641 -3.551 1 90 148 ALA B N 1
ATOM 2280 C CA . ALA B 1 148 ? 4.543 -18.75 -4.73 1 90 148 ALA B CA 1
ATOM 2281 C C . ALA B 1 148 ? 5.324 -19.312 -5.918 1 90 148 ALA B C 1
ATOM 2283 O O . ALA B 1 148 ? 4.738 -19.906 -6.832 1 90 148 ALA B O 1
ATOM 2284 N N . ARG B 1 149 ? 6.648 -19.172 -5.848 1 89.38 149 ARG B N 1
ATOM 2285 C CA . ARG B 1 149 ? 7.48 -19.625 -6.957 1 89.38 149 ARG B CA 1
ATOM 2286 C C . ARG B 1 149 ? 8.172 -20.938 -6.613 1 89.38 149 ARG B C 1
ATOM 2288 O O . ARG B 1 149 ? 9.016 -21.422 -7.375 1 89.38 149 ARG B O 1
ATOM 2295 N N . GLY B 1 150 ? 7.883 -21.453 -5.406 1 87 150 GLY B N 1
ATOM 2296 C CA . GLY B 1 150 ? 8.391 -22.766 -5.035 1 87 150 G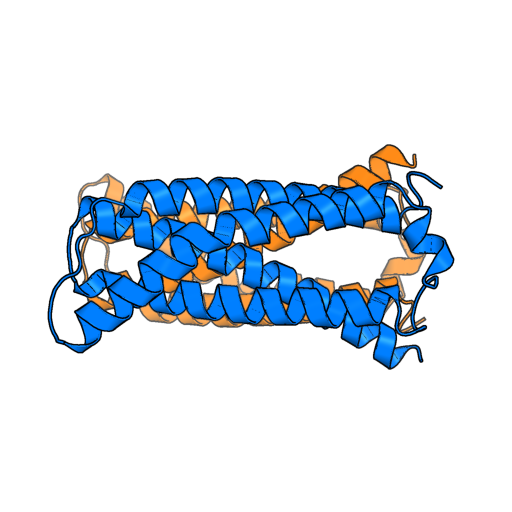LY B CA 1
ATOM 2297 C C . GLY B 1 150 ? 9.766 -22.703 -4.395 1 87 150 GLY B C 1
ATOM 2298 O O . GLY B 1 150 ? 10.461 -23.734 -4.312 1 87 150 GLY B O 1
ATOM 2299 N N . VAL B 1 151 ? 10.164 -21.531 -4.027 1 89.12 151 VAL B N 1
ATOM 2300 C CA . VAL B 1 151 ? 11.445 -21.406 -3.346 1 89.12 151 VAL B CA 1
ATOM 2301 C C . VAL B 1 151 ? 11.367 -22.062 -1.966 1 89.12 151 VAL B C 1
ATOM 2303 O O . VAL B 1 151 ? 10.422 -21.812 -1.214 1 89.12 151 VAL B O 1
ATOM 2306 N N . GLY B 1 152 ? 12.477 -22.859 -1.667 1 80.69 152 GLY B N 1
ATOM 2307 C CA . GLY B 1 152 ? 12.5 -23.547 -0.38 1 80.69 152 GLY B CA 1
ATOM 2308 C C . GLY B 1 152 ? 11.844 -24.906 -0.416 1 80.69 152 GLY B C 1
ATOM 2309 O O . GLY B 1 152 ? 11.625 -25.531 0.629 1 80.69 152 GLY B O 1
ATOM 2310 N N . PHE B 1 153 ? 11.305 -25.297 -1.505 1 78 153 PHE B N 1
ATOM 2311 C CA . PHE B 1 153 ? 10.766 -26.641 -1.669 1 78 153 PHE B CA 1
ATOM 2312 C C . PHE B 1 153 ? 11.516 -27.406 -2.752 1 78 153 PHE B C 1
ATOM 2314 O O . PHE B 1 153 ? 12.062 -26.797 -3.678 1 78 153 PHE B O 1
#

Organism: Burkholderia pseudomallei (strain K96243) (NCBI:txid272560)

Sequence (306 aa):
MLTVRWLLAAVHLLGFGFAFASIAARNRALKRVAGSRQAADLSDVFKADAIWGVSALVLIMTGIVRAFGGFEKGGDYYLHAPLFHLKMGALALILVLELVPMTGLIRWRMTARRGMLPELARARAYARIGHVQAMLVAVIVLAAAGMARGVGFMLTVRWLLAAVHLLGFGFAFASIAARNRALKRVAGSRQAADLSDVFKADAIWGVSALVLIMTGIVRAFGGFEKGGDYYLHAPLFHLKMGALALILVLELVPMTGLIRWRMTARRGMLPELARARAYARIGHVQAMLVAVIVLAAAGMARGVGF

Secondary structure (DSSP, 8-state):
-HHHHHHHHHHHHHHHHHHHHHHHHHHHHHHHHHHH--GGGHHHHHHHHHHHHHHHHHHHHHHHHHHHSSSSS-HHHHHH-HHHHHHHHHHHHHHHHHHHHHHHHHHHHHHHHTT-----TTHHHHHHHHHHHHHHHHHHHHHHHHHHTTTT-/-HHHHHHHHHHHHHHHHHHHHHHHHHHHHHHHHHHH--GGGHHHHHHHHHHHHHHHHHHHHHHHHHHHSSSSS-HHHHHH-HHHHHHHHHHHHHHHHHHHHHHHHHHHHHHHHTT-----TTHHHHHHHHHHHHHHHHHHHHHHHHHHTTTT-

Nearest PDB structures (foldseek):
  4k0d-assembly1_B  TM=6.505E-01  e=9.833E-02  Anaeromyxobacter dehalogenans 2CP-C
  6zmq-assembly1_A  TM=5.750E-01  e=1.185E+00  Thermus thermophilus HB27
  8uao-assembly1_B  TM=5.387E-01  e=2.181E+00  synthetic construct
  6e6a-assembly1_B  TM=4.248E-01  e=4.917E+00  Chlamydia trachomatis
  7na7-assembly1_R  TM=3.752E-01  e=4.917E+00  Homo sapiens

Foldseek 3Di:
DVVVLVVLVVQLVVLLVQLLVLLVQLLVLLVVCLPPVDPVSLVSNVVSVVSNVVSLVSNVVSVCCAADVPPHPHVVVLVQAVLSVLLVVLNVVLVVLVVVVVVVSVVQVVQVVVVHGDDSNCSNVSSVSSVSNSVSSVSNVVSVVCVVVPHRD/DVVVLVVLVVQLVVLLVQLLVLLVQLLVLLVVCLPPVDPVSLVSNVVSVVSNVVSLVSNVVSVCCAQDVPPHPHVVVLVQAVLSVLLVVLNVVLVVLVVVVVVVSVVQVVQVVVVHGDDSNCSNVSSVSSVSNSVSSVSNVVSVVCVVVPHRD

pLDDT: mean 95.13, std 5.09, range [78.0, 98.88]